Protein AF-A0AAD5U3C4-F1 (afdb_monomer_lite)

Structure (mmCIF, N/CA/C/O backbone):
data_AF-A0AAD5U3C4-F1
#
_entry.id   AF-A0AAD5U3C4-F1
#
loop_
_atom_site.group_PDB
_atom_site.id
_atom_site.type_symbol
_atom_site.label_atom_id
_atom_site.label_alt_id
_atom_site.label_comp_id
_atom_site.label_asym_id
_atom_site.label_entity_id
_atom_site.label_seq_id
_atom_site.pdbx_PDB_ins_code
_atom_site.Cartn_x
_atom_site.Cartn_y
_atom_site.Cartn_z
_atom_site.occupancy
_atom_site.B_iso_or_equiv
_atom_site.auth_seq_id
_atom_site.auth_comp_id
_atom_site.auth_asym_id
_atom_site.auth_atom_id
_atom_site.pdbx_PDB_model_num
ATOM 1 N N . MET A 1 1 ? -19.329 0.836 4.299 1.00 29.56 1 MET A N 1
ATOM 2 C CA . MET A 1 1 ? -18.434 0.075 5.205 1.00 29.56 1 MET A CA 1
ATOM 3 C C . MET A 1 1 ? -18.023 0.959 6.389 1.00 29.56 1 MET A C 1
ATOM 5 O O . MET A 1 1 ? -17.368 1.964 6.148 1.00 29.56 1 MET A O 1
ATOM 9 N N . LYS A 1 2 ? -18.424 0.625 7.631 1.00 24.33 2 LYS A N 1
ATOM 10 C CA . LYS A 1 2 ? -17.865 1.190 8.882 1.00 24.33 2 LYS A CA 1
ATOM 11 C C . LYS A 1 2 ? -16.726 0.260 9.327 1.00 24.33 2 LYS A C 1
ATOM 13 O O . LYS A 1 2 ? -16.992 -0.788 9.907 1.00 24.33 2 LYS A O 1
ATOM 18 N N . ILE A 1 3 ? -15.477 0.606 9.029 1.00 33.25 3 ILE A N 1
ATOM 19 C CA . ILE A 1 3 ? -14.326 0.051 9.756 1.00 33.25 3 ILE A CA 1
ATOM 20 C C . ILE A 1 3 ? -13.978 1.118 10.787 1.00 33.25 3 ILE A C 1
ATOM 22 O O . ILE A 1 3 ? -13.286 2.085 10.488 1.00 33.25 3 ILE A O 1
ATOM 26 N N . LEU A 1 4 ? -14.595 1.011 11.960 1.00 31.25 4 LEU A N 1
ATOM 27 C CA . LEU A 1 4 ? -14.356 1.919 13.077 1.00 31.25 4 LEU A CA 1
ATOM 28 C C . LEU A 1 4 ? -13.283 1.279 13.960 1.00 31.25 4 LEU A C 1
ATOM 30 O O . LEU A 1 4 ? -13.526 0.225 14.530 1.00 31.25 4 LEU A O 1
ATOM 34 N N . ILE A 1 5 ? -12.095 1.876 14.046 1.00 37.50 5 ILE A N 1
ATOM 35 C CA . ILE A 1 5 ? -11.002 1.363 14.888 1.00 37.50 5 ILE A CA 1
ATOM 36 C C . ILE A 1 5 ? -11.242 1.832 16.325 1.00 37.50 5 ILE A C 1
ATOM 38 O O . ILE A 1 5 ? -10.941 2.979 16.629 1.00 37.50 5 ILE A O 1
ATOM 42 N N . SER A 1 6 ? -11.809 0.995 17.203 1.00 32.62 6 SER A N 1
ATOM 43 C CA . SER A 1 6 ? -12.453 1.476 18.437 1.00 32.62 6 SER A CA 1
ATOM 44 C C . SER A 1 6 ? -11.539 2.128 19.505 1.00 32.62 6 SER A C 1
ATOM 46 O O . SER A 1 6 ? -10.312 2.025 19.491 1.00 32.62 6 SER A O 1
ATOM 48 N N . LYS A 1 7 ? -12.152 2.767 20.515 1.00 29.23 7 LYS A N 1
ATOM 49 C CA . LYS A 1 7 ? -11.557 3.630 21.556 1.00 29.23 7 LYS A CA 1
ATOM 50 C C . LYS A 1 7 ? -10.507 2.938 22.407 1.00 29.23 7 LYS A C 1
ATOM 52 O O . LYS A 1 7 ? -9.555 3.549 22.890 1.00 29.23 7 LYS A O 1
ATOM 57 N N . ARG A 1 8 ? -10.657 1.630 22.587 1.00 33.34 8 ARG A N 1
ATOM 58 C CA . ARG A 1 8 ? -9.672 0.820 23.305 1.00 33.34 8 ARG A CA 1
ATOM 59 C C . ARG A 1 8 ? -8.422 0.572 22.455 1.00 33.34 8 ARG A C 1
ATOM 61 O O . ARG A 1 8 ? -7.356 0.364 23.030 1.00 33.34 8 ARG A O 1
ATOM 68 N N . HIS A 1 9 ? -8.513 0.662 21.128 1.00 44.97 9 HIS A N 1
ATOM 69 C CA . HIS A 1 9 ? -7.490 0.190 20.196 1.00 44.97 9 HIS A CA 1
ATOM 70 C C . HIS A 1 9 ? -6.425 1.206 19.839 1.00 44.97 9 HIS A C 1
ATOM 72 O O . HIS A 1 9 ? -5.294 0.806 19.629 1.00 44.97 9 HIS A O 1
ATOM 78 N N . VAL A 1 10 ? -6.679 2.501 19.944 1.00 33.88 10 VAL A N 1
ATOM 79 C CA . VAL A 1 10 ? -5.619 3.512 19.769 1.00 33.88 10 VAL A CA 1
ATOM 80 C C . VAL A 1 10 ? -4.487 3.331 20.780 1.00 33.88 10 VAL A C 1
ATOM 82 O O . VAL A 1 10 ? -3.310 3.461 20.472 1.00 33.88 10 VAL A O 1
ATOM 85 N N . THR A 1 11 ? -4.863 2.952 22.002 1.00 27.47 11 THR A N 1
ATOM 86 C CA . THR A 1 11 ? -3.912 2.599 23.061 1.00 27.47 11 THR A CA 1
ATOM 87 C C . THR A 1 11 ? -3.154 1.311 22.749 1.00 27.47 11 THR A C 1
ATOM 89 O O . THR A 1 11 ? -2.026 1.149 23.191 1.00 27.47 11 THR A O 1
ATOM 92 N N . ARG A 1 12 ? -3.801 0.359 22.068 1.00 30.81 12 ARG A N 1
ATOM 93 C CA . ARG A 1 12 ? -3.336 -1.029 21.919 1.00 30.81 12 ARG A CA 1
ATOM 94 C C . ARG A 1 12 ? -2.551 -1.250 20.623 1.00 30.81 12 ARG A C 1
ATOM 96 O O . ARG A 1 12 ? -1.611 -2.029 20.657 1.00 30.81 12 ARG A O 1
ATOM 103 N N . PHE A 1 13 ? -2.887 -0.537 19.541 1.00 32.94 13 PHE A N 1
ATOM 104 C CA . PHE A 1 13 ? -2.080 -0.429 18.322 1.00 32.94 13 PHE A CA 1
ATOM 105 C C . PHE A 1 13 ? -0.697 0.108 18.690 1.00 32.94 13 PHE A C 1
ATOM 107 O O . PHE A 1 13 ? 0.273 -0.613 18.526 1.00 32.94 13 PHE A O 1
ATOM 114 N N . TYR A 1 14 ? -0.628 1.255 19.372 1.00 28.75 14 TYR A N 1
ATOM 115 C CA . TYR A 1 14 ? 0.635 1.907 19.741 1.00 28.75 14 TYR A CA 1
ATOM 116 C C . TYR A 1 14 ? 1.556 1.078 20.666 1.00 28.75 14 TYR A C 1
ATOM 118 O O . TYR A 1 14 ? 2.772 1.224 20.625 1.00 28.75 14 TYR A O 1
ATOM 126 N N . ILE A 1 15 ? 1.001 0.189 21.505 1.00 25.83 15 ILE A N 1
ATOM 127 C CA . ILE A 1 15 ? 1.802 -0.709 22.366 1.00 25.83 15 ILE A CA 1
ATOM 128 C C . ILE A 1 15 ? 2.374 -1.897 21.567 1.00 25.83 15 ILE A C 1
ATOM 130 O O . ILE A 1 15 ? 3.447 -2.390 21.905 1.00 25.83 15 ILE A O 1
ATOM 134 N N . ALA A 1 16 ? 1.690 -2.355 20.512 1.00 26.08 16 ALA A N 1
ATOM 135 C CA . ALA A 1 16 ? 2.113 -3.497 19.696 1.00 26.08 16 ALA A CA 1
ATOM 136 C C . ALA A 1 16 ? 2.949 -3.106 18.456 1.00 26.08 16 ALA A C 1
ATOM 138 O O . ALA A 1 16 ? 3.731 -3.922 17.969 1.00 26.08 16 ALA A O 1
ATOM 139 N N . THR A 1 17 ? 2.810 -1.878 17.939 1.00 30.78 17 THR A N 1
ATOM 140 C CA . THR A 1 17 ? 3.362 -1.442 16.638 1.00 30.78 17 THR A CA 1
ATOM 141 C C . THR A 1 17 ? 4.772 -0.860 16.673 1.00 30.78 17 THR A C 1
ATOM 143 O O . THR A 1 17 ? 5.264 -0.455 15.626 1.00 30.78 17 THR A O 1
ATOM 146 N N . VAL A 1 18 ? 5.505 -0.929 17.793 1.00 24.62 18 VAL A N 1
ATOM 147 C CA . VAL A 1 18 ? 6.935 -0.530 17.822 1.00 24.62 18 VAL A CA 1
ATOM 148 C C . VAL A 1 18 ? 7.782 -1.321 16.792 1.00 24.62 18 VAL A C 1
ATOM 150 O O . VAL A 1 18 ? 8.904 -0.926 16.487 1.00 24.62 18 VAL A O 1
ATOM 153 N N . ALA A 1 19 ? 7.251 -2.400 16.192 1.00 28.75 19 ALA A N 1
ATOM 154 C CA . ALA A 1 19 ? 7.914 -3.134 15.110 1.00 28.75 19 ALA A CA 1
ATOM 155 C C . ALA A 1 19 ? 7.000 -3.815 14.058 1.00 28.75 19 ALA A C 1
ATOM 157 O O . ALA A 1 19 ? 7.506 -4.621 13.282 1.00 28.75 19 ALA A O 1
ATOM 158 N N . ALA A 1 20 ? 5.682 -3.567 14.005 1.00 33.22 20 ALA A N 1
ATOM 159 C CA . ALA A 1 20 ? 4.771 -4.353 13.155 1.00 33.22 20 ALA A CA 1
ATOM 160 C C . ALA A 1 20 ? 3.938 -3.479 12.209 1.00 33.22 20 ALA A C 1
ATOM 162 O O . ALA A 1 20 ? 2.993 -2.831 12.642 1.00 33.22 20 ALA A O 1
ATOM 163 N N . ILE A 1 21 ? 4.242 -3.517 10.908 1.00 44.94 21 ILE A N 1
ATOM 164 C CA . ILE A 1 21 ? 3.381 -2.891 9.890 1.00 44.94 21 ILE A CA 1
ATOM 165 C C . ILE A 1 21 ? 2.178 -3.793 9.697 1.00 44.94 21 ILE A C 1
ATOM 167 O O . ILE A 1 21 ? 2.311 -4.934 9.251 1.00 44.94 21 ILE A O 1
ATOM 171 N N . LEU A 1 22 ? 1.015 -3.282 10.068 1.00 49.88 22 LEU A N 1
ATOM 172 C CA . LEU A 1 22 ? -0.267 -3.924 9.854 1.00 49.88 22 LEU A CA 1
ATOM 173 C C . LEU A 1 22 ? -0.663 -3.723 8.397 1.00 49.88 22 LEU A C 1
ATOM 175 O O . LEU A 1 22 ? -0.795 -2.586 7.960 1.00 49.88 22 LEU A O 1
ATOM 179 N N . ILE A 1 23 ? -0.892 -4.800 7.656 1.00 53.00 23 ILE A N 1
ATOM 180 C CA . ILE A 1 23 ? -1.524 -4.687 6.345 1.00 53.00 23 ILE A CA 1
ATOM 181 C C . ILE A 1 23 ? -2.877 -5.373 6.461 1.00 53.00 23 ILE A C 1
ATOM 183 O O . ILE A 1 23 ? -2.968 -6.603 6.511 1.00 53.00 23 ILE A O 1
ATOM 187 N N . LEU A 1 24 ? -3.935 -4.565 6.514 1.00 56.34 24 LEU A N 1
ATOM 188 C CA . LEU A 1 24 ? -5.285 -5.084 6.338 1.00 56.34 24 LEU A CA 1
ATOM 189 C C . LEU A 1 24 ? -5.594 -5.074 4.853 1.00 56.34 24 LEU A C 1
ATOM 191 O O . LEU A 1 24 ? -5.538 -4.030 4.201 1.00 56.34 24 LEU A O 1
ATOM 195 N N . ILE A 1 25 ? -5.911 -6.248 4.320 1.00 53.72 25 ILE A N 1
ATOM 196 C CA . ILE A 1 25 ? -6.329 -6.377 2.933 1.00 53.72 25 ILE A CA 1
ATOM 197 C C . ILE A 1 25 ? -7.827 -6.605 2.903 1.00 53.72 25 ILE A C 1
ATOM 199 O O . ILE A 1 25 ? -8.325 -7.654 3.313 1.00 53.72 25 ILE A O 1
ATOM 203 N N . LEU A 1 26 ? -8.536 -5.586 2.432 1.00 51.50 26 LEU A N 1
ATOM 204 C CA . LEU A 1 26 ? -9.967 -5.628 2.195 1.00 51.50 26 LEU A CA 1
ATOM 205 C C . LEU A 1 26 ? -10.180 -6.010 0.748 1.00 51.50 26 LEU A C 1
ATOM 207 O O . LEU A 1 26 ? -9.699 -5.338 -0.166 1.00 51.50 26 LEU A O 1
ATOM 211 N N . PHE A 1 27 ? -10.893 -7.097 0.530 1.00 49.75 27 PHE A N 1
ATOM 212 C CA . PHE A 1 27 ? -11.174 -7.551 -0.813 1.00 49.75 27 PHE A CA 1
ATOM 213 C C . PHE A 1 27 ? -12.620 -7.990 -0.904 1.00 49.75 27 PHE A C 1
ATOM 215 O O . PHE A 1 27 ? -13.240 -8.374 0.093 1.00 49.75 27 PHE A O 1
ATOM 222 N N . TRP A 1 28 ? -13.152 -7.883 -2.113 1.00 40.88 28 TRP A N 1
ATOM 223 C CA . TRP A 1 28 ? -14.571 -8.003 -2.314 1.00 40.88 28 TRP A CA 1
ATOM 224 C C . TRP A 1 28 ? -14.946 -9.337 -2.959 1.00 40.88 28 TRP A C 1
ATOM 226 O O . TRP A 1 28 ? -14.655 -9.592 -4.127 1.00 40.88 28 TRP A O 1
ATOM 236 N N . HIS A 1 29 ? -15.572 -10.208 -2.169 1.00 32.84 29 HIS A N 1
ATOM 237 C CA . HIS A 1 29 ? -15.928 -11.566 -2.538 1.00 32.84 29 HIS A CA 1
ATOM 238 C C . HIS A 1 29 ? -17.284 -11.646 -3.274 1.00 32.84 29 HIS A C 1
ATOM 240 O O . HIS A 1 29 ? -18.236 -10.945 -2.946 1.00 32.84 29 HIS A O 1
ATOM 246 N N . SER A 1 30 ? -17.380 -12.520 -4.287 1.00 33.25 30 SER A N 1
ATOM 247 C CA . SER A 1 30 ? -18.649 -12.861 -4.966 1.00 33.25 30 SER A CA 1
ATOM 248 C C . SER A 1 30 ? -18.933 -14.368 -5.029 1.00 33.25 30 SER A C 1
ATOM 250 O O . SER A 1 30 ? -19.883 -14.787 -5.687 1.00 33.25 30 SER A O 1
ATOM 252 N N . GLN A 1 31 ? -18.108 -15.214 -4.396 1.00 29.06 31 GLN A N 1
ATOM 253 C CA . GLN A 1 31 ? -18.071 -16.659 -4.678 1.00 29.06 31 GLN A CA 1
ATOM 254 C C . GLN A 1 31 ? -18.394 -17.597 -3.501 1.00 29.06 31 GLN A C 1
ATOM 256 O O . GLN A 1 31 ? -18.268 -18.809 -3.660 1.00 29.06 31 GLN A O 1
ATOM 261 N N . LEU A 1 32 ? -18.914 -17.113 -2.367 1.00 30.55 32 LEU A N 1
ATOM 262 C CA . LEU A 1 32 ? -19.290 -17.992 -1.245 1.00 30.55 32 LEU A CA 1
ATOM 263 C C . LEU A 1 32 ? -20.770 -18.408 -1.216 1.00 30.55 32 LEU A C 1
ATOM 265 O O . LEU A 1 32 ? -21.151 -19.239 -0.397 1.00 30.55 32 LEU A O 1
ATOM 269 N N . GLN A 1 33 ? -21.598 -17.985 -2.176 1.00 30.80 33 GLN A N 1
ATOM 270 C CA . GLN A 1 33 ? -23.004 -18.424 -2.246 1.00 30.80 33 GLN A CA 1
ATOM 271 C C . GLN A 1 33 ? -23.228 -19.859 -2.775 1.00 30.80 33 GLN A C 1
ATOM 273 O O . GLN A 1 33 ? -24.371 -20.255 -2.987 1.00 30.80 33 GLN A O 1
ATOM 278 N N . LYS A 1 34 ? -22.184 -20.675 -2.994 1.00 28.92 34 LYS A N 1
ATOM 279 C CA . LYS A 1 34 ? -22.351 -22.039 -3.550 1.00 28.92 34 LYS A CA 1
ATOM 280 C C . LYS A 1 34 ? -22.024 -23.210 -2.618 1.00 28.92 34 LYS A C 1
ATOM 282 O O . LYS A 1 34 ? -22.136 -24.347 -3.066 1.00 28.92 34 LYS A O 1
ATOM 287 N N . LYS A 1 35 ? -21.675 -22.987 -1.346 1.00 27.86 35 LYS A N 1
ATOM 288 C CA . LYS A 1 35 ? -21.415 -24.092 -0.393 1.00 27.86 35 LYS A CA 1
ATOM 289 C C . LYS A 1 35 ? -21.896 -23.841 1.042 1.00 27.86 35 LYS A C 1
ATOM 291 O O . LYS A 1 35 ? -21.281 -24.325 1.983 1.00 27.86 35 LYS A O 1
ATOM 296 N N . VAL A 1 36 ? -23.020 -23.152 1.219 1.00 28.33 36 VAL A N 1
ATOM 297 C CA . VAL A 1 36 ? -23.801 -23.308 2.456 1.00 28.33 36 VAL A CA 1
ATOM 298 C C . VAL A 1 36 ? -24.878 -24.354 2.156 1.00 28.33 36 VAL A C 1
ATOM 300 O O . VAL A 1 36 ? -25.677 -24.120 1.243 1.00 28.33 36 VAL A O 1
ATOM 303 N N . PRO A 1 37 ? -24.877 -25.526 2.819 1.00 27.08 37 PRO A N 1
ATOM 304 C CA . PRO A 1 37 ? -25.989 -26.463 2.731 1.00 27.08 37 PRO A CA 1
ATOM 305 C C . PRO A 1 37 ? -27.279 -25.716 3.079 1.00 27.08 37 PRO A C 1
ATOM 307 O O . PRO A 1 37 ? -27.343 -25.015 4.086 1.00 27.08 37 PRO A O 1
ATOM 310 N N . LYS A 1 38 ? -28.284 -25.806 2.208 1.00 35.56 38 LYS A N 1
ATOM 311 C CA . LYS A 1 38 ? -29.644 -25.413 2.581 1.00 35.56 38 LYS A CA 1
ATOM 312 C C . LYS A 1 38 ? -30.142 -26.417 3.624 1.00 35.56 38 LYS A C 1
ATOM 314 O O . LYS A 1 38 ? -29.891 -27.601 3.434 1.00 35.56 38 LYS A O 1
ATOM 319 N N . GLU A 1 39 ? -30.882 -25.903 4.611 1.00 33.09 39 GLU A N 1
ATOM 320 C CA . GLU A 1 39 ? -31.459 -26.562 5.805 1.00 33.09 39 GLU A CA 1
ATOM 321 C C . GLU A 1 39 ? -30.524 -26.429 7.026 1.00 33.09 39 GLU A C 1
ATOM 323 O O . GLU A 1 39 ? -29.384 -26.870 6.991 1.00 33.09 39 GLU A O 1
ATOM 328 N N . ASP A 1 40 ? -30.866 -25.716 8.103 1.00 31.14 40 ASP A N 1
ATOM 329 C CA . ASP A 1 40 ? -32.149 -25.634 8.808 1.00 31.14 40 ASP A CA 1
ATOM 330 C C . ASP A 1 40 ? -32.483 -24.187 9.250 1.00 31.14 40 ASP A C 1
ATOM 332 O O . ASP A 1 40 ? -31.631 -23.415 9.699 1.00 31.14 40 ASP A O 1
ATOM 336 N N . THR A 1 41 ? -33.744 -23.794 9.086 1.00 43.16 41 THR A N 1
ATOM 337 C CA . THR A 1 41 ? -34.274 -22.447 9.347 1.00 43.16 41 THR A CA 1
ATOM 338 C C . THR A 1 41 ? -34.642 -22.253 10.818 1.00 43.16 41 THR A C 1
ATOM 340 O O . THR A 1 41 ? -35.809 -22.060 11.152 1.00 43.16 41 THR A O 1
ATOM 343 N N . SER A 1 42 ? -33.645 -22.235 11.702 1.00 33.03 42 SER A N 1
ATOM 344 C CA . SER A 1 42 ? -33.790 -21.708 13.067 1.00 33.03 42 SER A CA 1
ATOM 345 C C . SER A 1 42 ? -32.427 -21.341 13.659 1.00 33.03 42 SER A C 1
ATOM 347 O O . SER A 1 42 ? -31.795 -22.128 14.355 1.00 33.03 42 SER A O 1
ATOM 349 N N . GLY A 1 43 ? -31.949 -20.133 13.369 1.00 27.66 43 GLY A N 1
ATOM 350 C CA . GLY A 1 43 ? -30.698 -19.628 13.933 1.00 27.66 43 GLY A CA 1
ATOM 351 C C . GLY A 1 43 ? -30.197 -18.420 13.161 1.00 27.66 43 GLY A C 1
ATOM 352 O O . GLY A 1 43 ? -29.690 -18.566 12.059 1.00 27.66 43 GLY A O 1
ATOM 353 N N . ALA A 1 44 ? -30.420 -17.234 13.731 1.00 29.72 44 ALA A N 1
ATOM 354 C CA . ALA A 1 44 ? -29.816 -15.949 13.382 1.00 29.72 44 ALA A CA 1
ATOM 355 C C . ALA A 1 44 ? -29.331 -15.800 11.924 1.00 29.72 44 ALA A C 1
ATOM 357 O O . ALA A 1 44 ? -28.135 -15.808 11.636 1.00 29.72 44 ALA A O 1
ATOM 358 N N . ILE A 1 45 ? -30.265 -15.517 11.010 1.00 31.06 45 ILE A N 1
ATOM 359 C CA . ILE A 1 45 ? -29.928 -14.652 9.878 1.00 31.06 45 ILE A CA 1
ATOM 360 C C . ILE A 1 45 ? -29.577 -13.308 10.519 1.00 31.06 45 ILE A C 1
ATOM 362 O O . ILE A 1 45 ? -30.472 -12.514 10.822 1.00 31.06 45 ILE A O 1
ATOM 366 N N . LEU A 1 46 ? -28.290 -13.093 10.804 1.00 31.95 46 LEU A N 1
ATOM 367 C CA . LEU A 1 46 ? -27.721 -11.782 11.094 1.00 31.95 46 LEU A CA 1
ATOM 368 C C . LEU A 1 46 ? -28.035 -10.917 9.875 1.00 31.95 46 LEU A C 1
ATOM 370 O O . LEU A 1 46 ? -27.291 -10.876 8.900 1.00 31.95 46 LEU A O 1
ATOM 374 N N . LYS A 1 47 ? -29.214 -10.289 9.884 1.00 31.81 47 LYS A N 1
ATOM 375 C CA . LYS A 1 47 ? -29.550 -9.242 8.933 1.00 31.81 47 LYS A CA 1
ATOM 376 C C . LYS A 1 47 ? -28.459 -8.196 9.109 1.00 31.81 47 LYS A C 1
ATOM 378 O O . LYS A 1 47 ? -28.364 -7.609 10.183 1.00 31.81 47 LYS A O 1
ATOM 383 N N . ASP A 1 48 ? -27.679 -7.984 8.054 1.00 33.50 48 ASP A N 1
ATOM 384 C CA . ASP A 1 48 ? -26.667 -6.940 7.854 1.00 33.50 48 ASP A CA 1
ATOM 385 C C . ASP A 1 48 ? -27.256 -5.513 7.988 1.00 33.50 48 ASP A C 1
ATOM 387 O O . ASP A 1 48 ? -27.063 -4.637 7.150 1.00 33.50 48 ASP A O 1
ATOM 391 N N . GLN A 1 49 ? -28.007 -5.223 9.052 1.00 30.61 49 GLN A N 1
ATOM 392 C CA . GLN A 1 49 ? -28.613 -3.915 9.299 1.00 30.61 49 GLN A CA 1
ATOM 393 C C . GLN A 1 49 ? -27.566 -2.853 9.658 1.00 30.61 49 GLN A C 1
ATOM 395 O O . GLN A 1 49 ? -27.846 -1.661 9.550 1.00 30.61 49 GLN A O 1
ATOM 400 N N . HIS A 1 50 ? -26.342 -3.259 10.009 1.00 34.47 50 HIS A N 1
ATOM 401 C CA . HIS A 1 50 ? -25.237 -2.343 10.303 1.00 34.47 50 HIS A CA 1
ATOM 402 C C . HIS A 1 50 ? -24.328 -2.051 9.099 1.00 34.47 50 HIS A C 1
ATOM 404 O O . HIS A 1 50 ? -23.558 -1.088 9.128 1.00 34.47 50 HIS A O 1
ATOM 410 N N . LEU A 1 51 ? -24.465 -2.807 8.005 1.00 38.12 51 LEU A N 1
ATOM 411 C CA . LEU A 1 51 ? -23.872 -2.502 6.707 1.00 38.12 51 LEU A CA 1
ATOM 412 C C . LEU A 1 51 ? -24.988 -2.003 5.794 1.00 38.12 51 LEU A C 1
ATOM 414 O O . LEU A 1 51 ? -25.509 -2.732 4.960 1.00 38.12 51 LEU A O 1
ATOM 418 N N . ALA A 1 52 ? -25.368 -0.735 5.939 1.00 29.66 52 ALA A N 1
ATOM 419 C CA . ALA A 1 52 ? -26.284 -0.089 5.005 1.00 29.66 52 ALA A CA 1
ATOM 420 C C . ALA A 1 52 ? -25.604 0.154 3.641 1.00 29.66 52 ALA A C 1
ATOM 422 O O . ALA A 1 52 ? -25.411 1.290 3.223 1.00 29.66 52 ALA A O 1
ATOM 423 N N . ILE A 1 53 ? -25.240 -0.918 2.942 1.00 34.47 53 ILE A N 1
ATOM 424 C CA . ILE A 1 53 ? -25.280 -0.952 1.488 1.00 34.47 53 ILE A CA 1
ATOM 425 C C . ILE A 1 53 ? -26.551 -1.734 1.183 1.00 34.47 53 ILE A C 1
ATOM 427 O O . ILE A 1 53 ? -26.568 -2.961 1.219 1.00 34.47 53 ILE A O 1
ATOM 431 N N . LYS A 1 54 ? -27.666 -1.025 0.980 1.00 32.84 54 LYS A N 1
ATOM 432 C CA . LYS A 1 54 ? -28.912 -1.687 0.584 1.00 32.84 54 LYS A CA 1
ATOM 433 C C . LYS A 1 54 ? -28.638 -2.411 -0.739 1.00 32.84 54 LYS A C 1
ATOM 435 O O . LYS A 1 54 ? -28.206 -1.771 -1.697 1.00 32.84 54 LYS A O 1
ATOM 440 N N . GLU A 1 55 ? -28.945 -3.708 -0.820 1.00 35.19 55 GLU A N 1
ATOM 441 C CA . GLU A 1 55 ? -28.946 -4.476 -2.084 1.00 35.19 55 GLU A CA 1
ATOM 442 C C . GLU A 1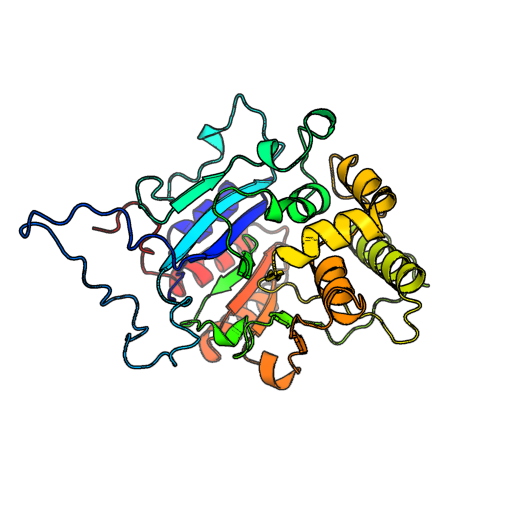 55 ? -29.663 -3.724 -3.220 1.00 35.19 55 GLU A C 1
ATOM 444 O O . GLU A 1 55 ? -29.312 -3.865 -4.387 1.00 35.19 55 GLU A O 1
ATOM 449 N N . ALA A 1 56 ? -30.644 -2.887 -2.868 1.00 31.77 56 ALA A N 1
ATOM 450 C CA . ALA A 1 56 ? -31.448 -2.087 -3.784 1.00 31.77 56 ALA A CA 1
ATOM 451 C C . ALA A 1 56 ? -30.731 -0.875 -4.421 1.00 31.77 56 ALA A C 1
ATOM 453 O O . ALA A 1 56 ? -31.310 -0.254 -5.308 1.00 31.77 56 ALA A O 1
ATOM 454 N N . THR A 1 57 ? -29.518 -0.507 -3.987 1.00 37.12 57 THR A N 1
ATOM 455 C CA . THR A 1 57 ? -28.799 0.691 -4.484 1.00 37.12 57 THR A CA 1
ATOM 456 C C . THR A 1 57 ? -27.532 0.401 -5.285 1.00 37.12 57 THR A C 1
ATOM 458 O O . THR A 1 57 ? -26.988 1.317 -5.895 1.00 37.12 57 THR A O 1
ATOM 461 N N . LEU A 1 58 ? -27.060 -0.846 -5.327 1.00 35.94 58 LEU A N 1
ATOM 462 C CA . LEU A 1 58 ? -25.920 -1.205 -6.171 1.00 35.94 58 LEU A CA 1
ATOM 463 C C . LEU A 1 58 ? -26.405 -1.595 -7.572 1.00 35.94 58 LEU A C 1
ATOM 465 O O . LEU A 1 58 ? -27.193 -2.529 -7.735 1.00 35.94 58 LEU A O 1
ATOM 469 N N . GLU A 1 59 ? -25.916 -0.890 -8.596 1.00 39.03 59 GLU A N 1
ATOM 470 C CA . GLU A 1 59 ? -26.090 -1.289 -9.998 1.00 39.03 59 GLU A CA 1
ATOM 471 C C . GLU A 1 59 ? -25.566 -2.735 -10.197 1.00 39.03 59 GLU A C 1
ATOM 473 O O . GLU A 1 59 ? -24.687 -3.209 -9.476 1.00 39.03 59 GLU A O 1
ATOM 478 N N . LYS A 1 60 ? -26.109 -3.480 -11.171 1.00 44.47 60 LYS A N 1
ATOM 479 C CA . LYS A 1 60 ? -25.858 -4.930 -11.358 1.00 44.47 60 LYS A CA 1
ATOM 480 C C . LYS A 1 60 ? -24.364 -5.306 -11.445 1.00 44.47 60 LYS A C 1
ATOM 482 O O . LYS A 1 60 ? -23.990 -6.401 -11.027 1.00 44.47 60 LYS A O 1
ATOM 487 N N . ASN A 1 61 ? -23.528 -4.408 -11.962 1.00 42.88 61 ASN A N 1
ATOM 488 C CA . ASN A 1 61 ? -22.065 -4.512 -12.059 1.00 42.88 61 ASN A CA 1
ATOM 489 C C . ASN A 1 61 ? -21.334 -4.394 -10.714 1.00 42.88 61 ASN A C 1
ATOM 491 O O . ASN A 1 61 ? -20.186 -4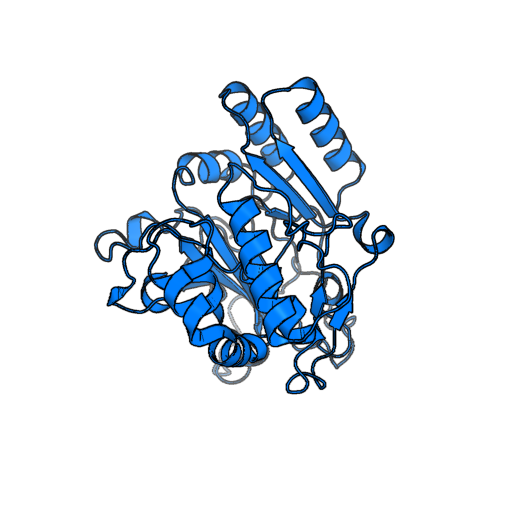.808 -10.636 1.00 42.88 61 ASN A O 1
ATOM 495 N N . TRP A 1 62 ? -21.980 -3.903 -9.658 1.00 39.50 62 TRP A N 1
ATOM 496 C CA . TRP A 1 62 ? -21.403 -3.770 -8.322 1.00 39.50 62 TRP A CA 1
ATOM 497 C C . TRP A 1 62 ? -21.854 -4.861 -7.350 1.00 39.50 62 TRP A C 1
ATOM 499 O O . TRP A 1 62 ? -21.566 -4.767 -6.170 1.00 39.50 62 TRP A O 1
ATOM 509 N N . LYS A 1 63 ? -22.516 -5.941 -7.787 1.00 45.91 63 LYS A N 1
ATOM 510 C CA . LYS A 1 63 ? -22.843 -7.065 -6.879 1.00 45.91 63 LYS A CA 1
ATOM 511 C C . LYS A 1 63 ? -21.616 -7.807 -6.351 1.00 45.91 63 LYS A C 1
ATOM 513 O O . LYS A 1 63 ? -21.691 -8.400 -5.281 1.00 45.91 63 LYS A O 1
ATOM 518 N N . PHE A 1 64 ? -20.484 -7.736 -7.062 1.00 42.69 64 PHE A N 1
ATOM 519 C CA . PHE A 1 64 ? -19.205 -8.203 -6.521 1.00 42.69 64 PHE A CA 1
ATOM 520 C C . PHE A 1 64 ? -18.805 -7.443 -5.264 1.00 42.69 64 PHE A C 1
ATOM 522 O O . PHE A 1 64 ? -17.888 -7.928 -4.647 1.00 42.69 64 PHE A O 1
ATOM 529 N N . ALA A 1 65 ? -19.467 -6.301 -5.021 1.00 36.84 65 ALA A N 1
ATOM 530 C CA . ALA A 1 65 ? -19.545 -5.298 -3.970 1.00 36.84 65 ALA A CA 1
ATOM 531 C C . ALA A 1 65 ? -20.344 -5.563 -2.676 1.00 36.84 65 ALA A C 1
ATOM 533 O O . ALA A 1 65 ? -20.682 -4.583 -2.020 1.00 36.84 65 ALA A O 1
ATOM 534 N N . LEU A 1 66 ? -20.768 -6.800 -2.340 1.00 41.75 66 LEU A N 1
ATOM 535 C CA . LEU A 1 66 ? -21.510 -7.105 -1.086 1.00 41.75 66 LEU A CA 1
ATOM 536 C C . LEU A 1 66 ? -20.771 -7.868 0.060 1.00 41.75 66 LEU A C 1
ATOM 538 O O . LEU A 1 66 ? -20.862 -7.449 1.210 1.00 41.75 66 LEU A O 1
ATOM 542 N N . ASP A 1 67 ? -19.921 -8.866 -0.221 1.00 51.03 67 ASP A N 1
ATOM 543 C CA . ASP A 1 67 ? -19.080 -9.564 0.775 1.00 51.03 67 ASP A CA 1
ATOM 544 C C . ASP A 1 67 ? -17.608 -9.067 0.929 1.00 51.03 67 ASP A C 1
ATOM 546 O O . ASP A 1 67 ? -16.679 -9.655 0.371 1.00 51.03 67 ASP A O 1
ATOM 550 N N . CYS A 1 68 ? -17.345 -8.011 1.711 1.00 47.53 68 CYS A N 1
ATOM 551 C CA . CYS A 1 68 ? -15.963 -7.652 2.091 1.00 47.53 68 CYS A CA 1
ATOM 552 C C . CYS A 1 68 ? -15.378 -8.643 3.109 1.00 47.53 68 CYS A C 1
ATOM 554 O O . CYS A 1 68 ? -15.960 -8.836 4.180 1.00 47.53 68 CYS A O 1
ATOM 556 N N . SER A 1 69 ? -14.190 -9.182 2.836 1.00 57.75 69 SER A N 1
ATOM 557 C CA . SER A 1 69 ? -13.393 -9.957 3.798 1.00 57.75 69 SER A CA 1
ATOM 558 C C . SER A 1 69 ? -12.157 -9.179 4.245 1.00 57.75 69 SER A C 1
ATOM 560 O O . SER A 1 69 ? -11.570 -8.431 3.463 1.00 57.75 69 SER A O 1
ATOM 562 N N . LEU A 1 70 ? -11.781 -9.348 5.513 1.00 57.50 70 LEU A N 1
ATOM 563 C CA . LEU A 1 70 ? -10.595 -8.770 6.131 1.00 57.50 70 LEU A CA 1
ATOM 564 C C . LEU A 1 70 ? -9.493 -9.828 6.182 1.00 57.50 70 LEU A C 1
ATOM 566 O O . LEU A 1 70 ? -9.635 -10.842 6.867 1.00 57.50 70 LEU A O 1
ATOM 570 N N . ILE A 1 71 ? -8.379 -9.575 5.504 1.00 54.75 71 ILE A N 1
ATOM 571 C CA . ILE A 1 71 ? -7.154 -10.347 5.707 1.00 54.75 71 ILE A CA 1
ATOM 572 C C . ILE A 1 71 ? -6.216 -9.554 6.598 1.00 54.75 71 ILE A C 1
ATOM 574 O O . ILE A 1 71 ? -5.927 -8.393 6.318 1.00 54.75 71 ILE A O 1
ATOM 578 N N . TYR A 1 72 ? -5.726 -10.207 7.644 1.00 57.28 72 TYR A N 1
ATOM 579 C CA . TYR A 1 72 ? -4.706 -9.688 8.537 1.00 57.28 72 TYR A CA 1
ATOM 580 C C . TYR A 1 72 ? -3.344 -10.298 8.189 1.00 57.28 72 TYR A C 1
ATOM 582 O O . TYR A 1 72 ? -3.191 -11.522 8.216 1.00 57.28 72 TYR A O 1
ATOM 590 N N . THR A 1 73 ? -2.355 -9.449 7.905 1.00 51.78 73 THR A N 1
ATOM 591 C CA . THR A 1 73 ? -0.929 -9.814 7.857 1.00 51.78 73 THR A CA 1
ATOM 592 C C . THR A 1 73 ? -0.091 -8.721 8.531 1.00 51.78 73 THR A C 1
ATOM 594 O O . THR A 1 73 ? -0.513 -7.566 8.604 1.00 51.78 73 THR A O 1
ATOM 597 N N . TRP A 1 74 ? 1.098 -9.073 9.024 1.00 62.72 74 TRP A N 1
ATOM 598 C CA . TRP A 1 74 ? 2.011 -8.152 9.711 1.00 62.72 74 TRP A CA 1
ATOM 599 C C . TRP A 1 74 ? 3.413 -8.200 9.098 1.00 62.72 74 TRP A C 1
ATOM 601 O O . TRP A 1 74 ? 3.800 -9.241 8.577 1.00 62.72 74 TRP A O 1
ATOM 611 N N . ALA A 1 75 ? 4.172 -7.102 9.165 1.00 53.03 75 ALA A N 1
ATOM 612 C CA . ALA A 1 75 ? 5.589 -7.058 8.798 1.00 53.03 75 ALA A CA 1
ATOM 613 C C . ALA A 1 75 ? 6.473 -7.066 10.052 1.00 53.03 75 ALA A C 1
ATOM 615 O O . ALA A 1 75 ? 6.816 -6.000 10.553 1.00 53.03 75 ALA A O 1
ATOM 616 N N . ASN A 1 76 ? 6.807 -8.241 10.595 1.00 57.56 76 ASN A N 1
ATOM 617 C CA . ASN A 1 76 ? 7.724 -8.338 11.746 1.00 57.56 76 ASN A CA 1
ATOM 618 C C . ASN A 1 76 ? 8.641 -9.568 11.661 1.00 57.56 76 ASN A C 1
ATOM 620 O O . ASN A 1 76 ? 8.786 -10.335 12.612 1.00 57.56 76 ASN A O 1
ATOM 624 N N . GLY A 1 77 ? 9.193 -9.831 10.474 1.00 54.69 77 GLY A N 1
ATOM 625 C CA . GLY A 1 77 ? 10.160 -10.908 10.271 1.00 54.69 77 GLY A CA 1
ATOM 626 C C . GLY A 1 77 ? 9.549 -12.303 10.161 1.00 54.69 77 GLY A C 1
ATOM 627 O O . GLY A 1 77 ? 10.186 -13.187 9.612 1.00 54.69 77 GLY A O 1
ATOM 628 N N . SER A 1 78 ? 8.312 -12.538 10.602 1.00 54.53 78 SER A N 1
ATOM 629 C CA . SER A 1 78 ? 7.672 -13.865 10.553 1.00 54.53 78 SER A CA 1
ATOM 630 C C . SER A 1 78 ? 8.567 -14.994 11.088 1.00 54.53 78 SER A C 1
ATOM 632 O O . SER A 1 78 ? 8.793 -16.006 10.425 1.00 54.53 78 SER A O 1
ATOM 634 N N . ILE A 1 79 ? 9.061 -14.839 12.318 1.00 57.22 79 ILE A N 1
ATOM 635 C CA . ILE A 1 79 ? 9.659 -15.958 13.054 1.00 57.22 79 ILE A CA 1
ATOM 636 C C . ILE A 1 79 ? 8.539 -16.985 13.301 1.00 57.22 79 ILE A C 1
ATOM 638 O O . ILE A 1 79 ? 7.557 -16.684 13.986 1.00 57.22 79 ILE A O 1
ATOM 642 N N . LYS A 1 80 ? 8.647 -18.183 12.701 1.00 54.31 80 LYS A N 1
ATOM 643 C CA . LYS A 1 80 ? 7.628 -19.254 12.792 1.00 54.31 80 LYS A CA 1
ATOM 644 C C . LYS A 1 80 ? 7.325 -19.662 14.240 1.00 54.31 80 LYS A C 1
ATOM 646 O O . LYS A 1 80 ? 6.218 -20.106 14.513 1.00 54.31 80 LYS A O 1
ATOM 651 N N . GLU A 1 81 ? 8.262 -19.467 15.161 1.00 53.78 81 GLU A N 1
ATOM 652 C CA . GLU A 1 81 ? 8.100 -19.778 16.588 1.00 53.78 81 GLU A CA 1
ATOM 653 C C . GLU A 1 81 ? 7.243 -18.750 17.360 1.00 53.78 81 GLU A C 1
ATOM 655 O O . GLU A 1 81 ? 6.879 -19.000 18.505 1.00 53.78 81 GLU A O 1
ATOM 660 N N . HIS A 1 82 ? 6.866 -17.617 16.747 1.00 51.41 82 HIS A N 1
ATOM 661 C CA . HIS A 1 82 ? 6.142 -16.520 17.413 1.00 51.41 82 HIS A CA 1
ATOM 662 C C . HIS A 1 82 ? 4.833 -16.109 16.713 1.00 51.41 82 HIS A C 1
ATOM 664 O O . HIS A 1 82 ? 4.331 -15.010 16.935 1.00 51.41 82 HIS A O 1
ATOM 670 N N . GLN A 1 83 ? 4.252 -16.972 15.869 1.00 54.06 83 GLN A N 1
ATOM 671 C CA . GLN A 1 83 ? 3.064 -16.632 15.061 1.00 54.06 83 GLN A CA 1
ATOM 672 C C . GLN A 1 83 ? 1.870 -16.142 15.891 1.00 54.06 83 GLN A C 1
ATOM 674 O O . GLN A 1 83 ? 1.227 -15.167 15.508 1.00 54.06 83 GLN A O 1
ATOM 679 N N . GLU A 1 84 ? 1.592 -16.778 17.031 1.00 53.25 84 GLU A N 1
ATOM 680 C CA . GLU A 1 84 ? 0.472 -16.399 17.902 1.00 53.25 84 GLU A CA 1
ATOM 681 C C . GLU A 1 84 ? 0.717 -15.071 18.630 1.00 53.25 84 GLU A C 1
ATOM 683 O O . GLU A 1 84 ? -0.225 -14.328 18.89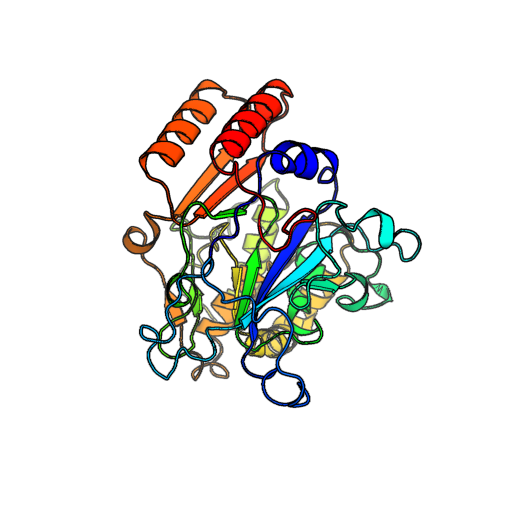0 1.00 53.25 84 GLU A O 1
ATOM 688 N N . SER A 1 85 ? 1.980 -14.724 18.901 1.00 57.19 85 SER A N 1
ATOM 689 C CA . SER A 1 85 ? 2.353 -13.500 19.622 1.00 57.19 85 SER A CA 1
ATOM 690 C C . SER A 1 85 ? 2.104 -12.217 18.823 1.00 57.19 85 SER A C 1
ATOM 692 O O . SER A 1 85 ? 2.108 -11.134 19.407 1.00 57.19 85 SER A O 1
ATOM 694 N N . TYR A 1 86 ? 1.881 -12.322 17.509 1.00 66.12 86 TYR A N 1
ATOM 695 C CA . TYR A 1 86 ? 1.629 -11.175 16.633 1.00 66.12 86 TYR A CA 1
ATOM 696 C C . TYR A 1 86 ? 0.165 -11.018 16.221 1.00 66.12 86 TYR A C 1
ATOM 698 O O . TYR A 1 86 ? -0.175 -9.995 15.631 1.00 66.12 86 TYR A O 1
ATOM 706 N N . ILE A 1 87 ? -0.714 -11.977 16.537 1.00 74.69 87 ILE A N 1
ATOM 707 C CA . ILE A 1 87 ? -2.150 -11.799 16.303 1.00 74.69 87 ILE A CA 1
ATOM 708 C C . ILE A 1 87 ? -2.688 -10.867 17.392 1.00 74.69 87 ILE A C 1
ATOM 710 O O . ILE A 1 87 ? -2.596 -11.190 18.580 1.00 74.69 87 ILE A O 1
ATOM 714 N N . PRO A 1 88 ? -3.275 -9.712 17.043 1.00 73.00 88 PRO A N 1
ATOM 715 C CA . PRO A 1 88 ? -3.771 -8.807 18.053 1.00 73.00 88 PRO A CA 1
ATOM 716 C C . PRO A 1 88 ? -4.956 -9.442 18.769 1.00 73.00 88 PRO A C 1
ATOM 718 O O . PRO A 1 88 ? -5.933 -9.837 18.139 1.00 73.00 88 PRO A O 1
ATOM 721 N N . PHE A 1 89 ? -4.911 -9.469 20.098 1.00 76.19 89 PHE A N 1
ATOM 722 C CA . PHE A 1 89 ? -5.969 -10.050 20.933 1.00 76.19 89 PHE A CA 1
ATOM 723 C C . PHE A 1 89 ? -7.358 -9.425 20.720 1.00 76.19 89 PHE A C 1
ATOM 725 O O . PHE A 1 89 ? -8.364 -9.956 21.185 1.00 76.19 89 PHE A O 1
ATOM 732 N N . TRP A 1 90 ? -7.426 -8.255 20.087 1.00 75.94 90 TRP A N 1
ATOM 733 C CA . TRP A 1 90 ? -8.682 -7.605 19.752 1.00 75.94 90 TRP A CA 1
ATOM 734 C C . TRP A 1 90 ? -9.343 -8.178 18.504 1.00 75.94 90 TRP A C 1
ATOM 736 O O . TRP A 1 90 ? -10.546 -8.004 18.358 1.00 75.94 90 TRP A O 1
ATOM 746 N N . LEU A 1 91 ? -8.597 -8.837 17.617 1.00 77.75 91 LEU A N 1
ATOM 747 C CA . LEU A 1 91 ? -9.122 -9.370 16.367 1.00 77.75 91 LEU A CA 1
ATOM 748 C C . LEU A 1 91 ? -9.955 -10.623 16.647 1.00 77.75 91 LEU A C 1
ATOM 750 O O . LEU A 1 91 ? -9.468 -11.587 17.241 1.00 77.75 91 LEU A O 1
ATOM 754 N N . ASN A 1 92 ? -11.201 -10.627 16.180 1.00 80.50 92 ASN A N 1
ATOM 755 C CA . ASN A 1 92 ? -12.050 -11.807 16.207 1.00 80.50 92 ASN A CA 1
ATOM 756 C C . ASN A 1 92 ? -11.662 -12.753 15.066 1.00 80.50 92 ASN A C 1
ATOM 758 O O . ASN A 1 92 ? -12.216 -12.700 13.968 1.00 80.50 92 ASN A O 1
ATOM 762 N N . THR A 1 93 ? -10.702 -13.636 15.333 1.00 82.56 93 THR A N 1
ATOM 763 C CA . THR A 1 93 ? -10.234 -14.649 14.375 1.00 82.56 93 THR A CA 1
ATOM 764 C C . THR A 1 93 ? -11.260 -15.749 14.098 1.00 82.56 93 THR A C 1
ATOM 766 O O . THR A 1 93 ? -11.101 -16.480 13.125 1.00 82.56 93 THR A O 1
ATOM 769 N N . SER A 1 94 ? -12.325 -15.855 14.903 1.00 83.19 94 SER A N 1
ATOM 770 C CA . SER A 1 94 ? -13.443 -16.776 14.647 1.00 83.19 94 SER A CA 1
ATOM 771 C C . SER A 1 94 ? -14.460 -16.224 13.644 1.00 83.19 94 SER A C 1
ATOM 773 O O . SER A 1 94 ? -15.302 -16.965 13.136 1.00 83.19 94 SER A O 1
ATOM 775 N N . HIS A 1 95 ? -14.395 -14.924 13.335 1.00 76.44 95 HIS A N 1
ATOM 776 C CA . HIS A 1 95 ? -15.332 -14.297 12.416 1.00 76.44 95 HIS A CA 1
ATOM 777 C C . HIS A 1 95 ? -15.125 -14.844 10.987 1.00 76.44 95 HIS A C 1
ATOM 779 O O . HIS A 1 95 ? -14.014 -14.771 10.463 1.00 76.44 95 HIS A O 1
ATOM 785 N N . PRO A 1 96 ? -16.178 -15.314 10.286 1.00 74.81 96 PRO A N 1
ATOM 786 C CA . PRO A 1 96 ? -16.044 -16.046 9.017 1.00 74.81 96 PRO A CA 1
ATOM 787 C C . PRO A 1 96 ? -15.460 -15.214 7.865 1.00 74.81 96 PRO A C 1
ATOM 789 O O . PRO A 1 96 ? -15.057 -15.759 6.842 1.00 74.81 96 PRO A O 1
ATOM 792 N N . ARG A 1 97 ? -15.429 -13.883 8.015 1.00 71.00 97 ARG A N 1
ATOM 793 C CA . ARG A 1 97 ? -14.823 -12.950 7.050 1.00 71.00 97 ARG A CA 1
ATOM 794 C C . ARG A 1 97 ? -13.432 -12.457 7.466 1.00 71.00 97 ARG A C 1
ATOM 796 O O . ARG A 1 97 ? -12.933 -11.540 6.824 1.00 71.00 97 ARG A O 1
ATOM 803 N N . VAL A 1 98 ? -12.847 -12.995 8.536 1.00 72.44 98 VAL A N 1
ATOM 804 C CA . VAL A 1 98 ? -11.477 -12.693 8.975 1.00 72.44 98 VAL A CA 1
ATOM 805 C C . VAL A 1 98 ? -10.578 -13.863 8.612 1.00 72.44 98 VAL A C 1
ATOM 807 O O . VAL A 1 98 ? -10.866 -15.006 8.952 1.00 72.44 98 VAL A O 1
ATOM 810 N N . GLN A 1 99 ? -9.467 -13.571 7.946 1.00 74.31 99 GLN A N 1
ATOM 811 C CA . GLN A 1 99 ? -8.416 -14.546 7.695 1.00 74.31 99 GLN A CA 1
ATOM 812 C C . GLN A 1 99 ? -7.083 -13.992 8.183 1.00 74.31 99 GLN A C 1
ATOM 814 O O . GLN A 1 99 ? -6.676 -12.897 7.803 1.00 74.31 99 GLN A O 1
ATOM 819 N N . VAL A 1 100 ? -6.381 -14.767 9.002 1.00 76.50 100 VAL A N 1
ATOM 820 C CA . VAL A 1 100 ? -5.002 -14.462 9.387 1.00 76.50 100 VAL A CA 1
ATOM 821 C C . VAL A 1 100 ? -4.073 -15.155 8.399 1.00 76.50 100 VAL A C 1
ATOM 823 O O . VAL A 1 100 ? -4.160 -16.367 8.202 1.00 76.50 100 VAL A O 1
ATOM 826 N N . VAL A 1 101 ? -3.194 -14.385 7.764 1.00 75.88 101 VAL A N 1
ATOM 827 C CA . VAL A 1 101 ? -2.198 -14.896 6.821 1.00 75.88 101 VAL A CA 1
ATOM 828 C C . VAL A 1 101 ? -0.813 -14.602 7.370 1.00 75.88 101 VAL A C 1
ATOM 830 O O . VAL A 1 101 ? -0.485 -13.467 7.702 1.00 75.88 101 VAL A O 1
ATOM 833 N N . ASN A 1 102 ? 0.010 -15.644 7.463 1.00 76.06 102 ASN A N 1
ATOM 834 C CA . ASN A 1 102 ? 1.386 -15.485 7.891 1.00 76.06 102 ASN A CA 1
ATOM 835 C C . ASN A 1 102 ? 2.231 -14.887 6.760 1.00 76.06 102 ASN A C 1
ATOM 837 O O . ASN A 1 102 ? 2.298 -15.461 5.677 1.00 76.06 102 ASN A O 1
ATOM 841 N N . GLN A 1 103 ? 2.936 -13.791 7.030 1.00 77.62 103 GLN A N 1
ATOM 842 C CA . GLN A 1 103 ? 3.808 -13.117 6.064 1.00 77.62 103 GLN A CA 1
ATOM 843 C C . GLN A 1 103 ? 4.832 -14.048 5.388 1.00 77.62 103 GLN A C 1
ATOM 845 O O . GLN A 1 103 ? 5.139 -13.854 4.211 1.00 77.62 103 GLN A O 1
ATOM 850 N N . SER A 1 104 ? 5.329 -15.076 6.086 1.00 80.50 104 SER A N 1
ATOM 851 C CA . SER A 1 104 ? 6.348 -15.988 5.545 1.00 80.50 104 SER A CA 1
ATOM 852 C C . SER A 1 104 ? 5.901 -16.735 4.289 1.00 80.50 104 SER A C 1
ATOM 854 O O . SER A 1 104 ? 6.761 -17.156 3.524 1.00 80.50 104 SER A O 1
ATOM 856 N N . ILE A 1 105 ? 4.590 -16.867 4.033 1.00 82.19 105 ILE A N 1
ATOM 857 C CA . ILE A 1 105 ? 4.086 -17.505 2.803 1.00 82.19 105 ILE A CA 1
ATOM 858 C C . ILE A 1 105 ? 4.160 -16.581 1.577 1.00 82.19 105 ILE A C 1
ATOM 860 O O . ILE A 1 105 ? 3.932 -17.023 0.451 1.00 82.19 105 ILE A O 1
ATOM 864 N N . LEU A 1 106 ? 4.391 -15.283 1.787 1.00 84.75 106 LEU A N 1
ATOM 865 C CA . LEU A 1 106 ? 4.389 -14.277 0.724 1.00 84.75 106 LEU A CA 1
ATOM 866 C C . LEU A 1 106 ? 5.773 -14.129 0.095 1.00 84.75 106 LEU A C 1
ATOM 868 O O . LEU A 1 106 ? 5.896 -13.945 -1.118 1.00 84.75 106 LEU A O 1
ATOM 872 N N . VAL A 1 107 ? 6.819 -14.236 0.901 1.00 87.56 107 VAL A N 1
ATOM 873 C CA . VAL A 1 107 ? 8.205 -14.129 0.440 1.00 87.56 107 VAL A CA 1
ATOM 874 C C . VAL A 1 107 ? 8.828 -15.514 0.306 1.00 87.56 107 VAL A C 1
ATOM 876 O O . VAL A 1 107 ? 8.325 -16.485 0.869 1.00 87.56 107 VAL A O 1
ATOM 879 N N . ASP A 1 108 ? 9.891 -15.611 -0.481 1.00 90.12 108 ASP A N 1
ATOM 880 C CA . ASP A 1 108 ? 10.571 -16.883 -0.695 1.00 90.12 108 ASP A CA 1
ATOM 881 C C . ASP A 1 108 ? 11.345 -17.283 0.579 1.00 90.12 108 ASP A C 1
ATOM 883 O O . ASP A 1 108 ? 11.652 -16.446 1.433 1.00 90.12 108 ASP A O 1
ATOM 887 N N . GLU A 1 109 ? 11.617 -18.577 0.766 1.00 89.44 109 GLU A N 1
ATOM 888 C CA . GLU A 1 109 ? 12.186 -19.086 2.026 1.00 89.44 109 GLU A CA 1
ATOM 889 C C . GLU A 1 109 ? 13.559 -18.471 2.346 1.00 89.44 109 GLU A C 1
ATOM 891 O O . GLU A 1 109 ? 13.810 -18.114 3.494 1.00 89.44 109 GLU A O 1
ATOM 896 N N . GLU A 1 110 ? 14.396 -18.252 1.329 1.00 91.12 110 GLU A N 1
ATOM 897 C CA . GLU A 1 110 ? 15.706 -17.591 1.451 1.00 91.12 110 GLU A CA 1
ATOM 898 C C . GLU A 1 110 ? 15.615 -16.108 1.868 1.00 91.12 110 GLU A C 1
ATOM 900 O O . GLU A 1 110 ? 16.501 -15.568 2.543 1.00 91.12 110 GLU A O 1
ATOM 905 N N . ASP A 1 111 ? 14.501 -15.454 1.536 1.00 90.88 111 ASP A N 1
ATOM 906 C CA . ASP A 1 111 ? 14.251 -14.052 1.863 1.00 90.88 111 ASP A CA 1
ATOM 907 C C . ASP A 1 111 ? 13.602 -13.878 3.245 1.00 90.88 111 ASP A C 1
ATOM 909 O O . ASP A 1 111 ? 13.624 -12.774 3.799 1.00 90.88 111 ASP A O 1
ATOM 913 N N . ASN A 1 112 ? 13.131 -14.955 3.879 1.00 86.94 112 ASN A N 1
ATOM 914 C CA . ASN A 1 112 ? 12.700 -14.942 5.277 1.00 86.94 112 ASN A CA 1
ATOM 915 C C . ASN A 1 112 ? 13.897 -14.942 6.263 1.00 86.94 112 ASN A C 1
ATOM 917 O O . ASN A 1 112 ? 15.001 -15.358 5.909 1.00 86.94 112 ASN A O 1
ATOM 921 N N . PRO A 1 113 ? 13.721 -14.465 7.511 1.00 86.81 113 PRO A N 1
ATOM 922 C CA . PRO A 1 113 ? 12.715 -13.482 7.917 1.00 86.81 113 PRO A CA 1
ATOM 923 C C . PRO A 1 113 ? 12.936 -12.144 7.189 1.00 86.81 113 PRO A C 1
ATOM 925 O O . PRO A 1 113 ? 14.078 -11.792 6.914 1.00 86.81 113 PRO A O 1
ATOM 928 N N . THR A 1 114 ? 11.890 -11.362 6.909 1.00 84.31 114 THR A N 1
ATOM 929 C CA . THR A 1 114 ? 12.054 -9.980 6.405 1.00 84.31 114 THR A CA 1
ATOM 930 C C . THR A 1 114 ? 11.147 -8.989 7.125 1.00 84.31 114 THR A C 1
ATOM 932 O O . THR A 1 114 ? 10.001 -9.294 7.459 1.00 84.31 114 THR A O 1
ATOM 935 N N . PHE A 1 115 ? 11.673 -7.791 7.358 1.00 83.50 115 PHE A N 1
ATOM 936 C CA . PHE A 1 115 ? 10.986 -6.636 7.942 1.00 83.50 115 PHE A CA 1
ATOM 937 C C . PHE A 1 115 ? 10.764 -5.541 6.888 1.00 83.50 115 PHE A C 1
ATOM 939 O O . PHE A 1 115 ? 10.281 -4.449 7.187 1.00 83.50 115 PHE A O 1
ATOM 946 N N . ASN A 1 116 ? 11.134 -5.811 5.633 1.00 87.00 116 ASN A N 1
ATOM 947 C CA . ASN A 1 116 ? 10.994 -4.865 4.545 1.00 87.00 116 ASN A CA 1
ATOM 948 C C . ASN A 1 116 ? 9.589 -4.935 3.938 1.00 87.00 116 ASN A C 1
ATOM 950 O O . ASN A 1 116 ? 9.240 -5.875 3.227 1.00 87.00 116 ASN A O 1
ATOM 954 N N . THR A 1 117 ? 8.796 -3.890 4.162 1.00 87.00 117 THR A N 1
ATOM 955 C CA . THR A 1 117 ? 7.459 -3.731 3.573 1.00 87.00 117 THR A CA 1
ATOM 956 C C . THR A 1 117 ? 7.477 -3.887 2.061 1.00 87.00 117 THR A C 1
ATOM 958 O O . THR A 1 117 ? 6.668 -4.631 1.526 1.00 87.00 117 THR A O 1
ATOM 961 N N . ASN A 1 118 ? 8.432 -3.259 1.367 1.00 91.75 118 ASN A N 1
ATOM 962 C CA . ASN A 1 118 ? 8.508 -3.328 -0.091 1.00 91.75 118 ASN A CA 1
ATOM 963 C C . ASN A 1 118 ? 8.712 -4.773 -0.561 1.00 91.75 118 ASN A C 1
ATOM 965 O O . ASN A 1 118 ? 8.091 -5.189 -1.537 1.00 91.75 118 ASN A O 1
ATOM 969 N N . ALA A 1 119 ? 9.515 -5.554 0.176 1.00 92.56 119 ALA A N 1
ATOM 970 C CA . ALA A 1 119 ? 9.742 -6.970 -0.097 1.00 92.56 119 ALA A CA 1
ATOM 971 C C . ALA A 1 119 ? 8.468 -7.819 0.076 1.00 92.56 119 ALA A C 1
ATOM 973 O O . ALA A 1 119 ? 8.236 -8.758 -0.689 1.00 92.56 119 ALA A O 1
ATOM 974 N N . ILE A 1 120 ? 7.627 -7.468 1.049 1.00 89.75 120 ILE A N 1
ATOM 975 C CA . ILE A 1 120 ? 6.382 -8.174 1.375 1.00 89.75 120 ILE A CA 1
ATOM 976 C C . ILE A 1 120 ? 5.258 -7.785 0.406 1.00 89.75 120 ILE A C 1
ATOM 978 O O . ILE A 1 120 ? 4.638 -8.661 -0.200 1.00 89.75 120 ILE A O 1
ATOM 982 N N . GLU A 1 121 ? 5.004 -6.485 0.220 1.00 91.50 121 GLU A N 1
ATOM 983 C CA . GLU A 1 121 ? 3.855 -5.973 -0.541 1.00 91.50 121 GLU A CA 1
ATOM 984 C C . GLU A 1 121 ? 3.855 -6.435 -1.995 1.00 91.50 121 GLU A C 1
ATOM 986 O O . GLU A 1 121 ? 2.808 -6.798 -2.536 1.00 91.50 121 GLU A O 1
ATOM 991 N N . GLN A 1 122 ? 5.032 -6.508 -2.626 1.00 94.44 122 GLN A N 1
ATOM 992 C CA . GLN A 1 122 ? 5.169 -6.981 -4.008 1.00 94.44 122 GLN A CA 1
ATOM 993 C C . GLN A 1 122 ? 4.686 -8.432 -4.207 1.00 94.44 122 GLN A C 1
ATOM 995 O O . GLN A 1 122 ? 4.595 -8.907 -5.341 1.00 94.44 122 GLN A O 1
ATOM 1000 N N . ASN A 1 123 ? 4.398 -9.151 -3.118 1.00 93.50 123 ASN A N 1
ATOM 1001 C CA . ASN A 1 123 ? 3.906 -10.519 -3.111 1.00 93.50 123 ASN A CA 1
ATOM 1002 C C . ASN A 1 123 ? 2.456 -10.660 -2.612 1.00 93.50 123 ASN A C 1
ATOM 1004 O O . ASN A 1 123 ? 1.974 -11.786 -2.506 1.00 93.50 123 ASN A O 1
ATOM 1008 N N . PHE A 1 124 ? 1.713 -9.571 -2.372 1.00 88.56 124 PHE A N 1
ATOM 1009 C CA . PHE A 1 124 ? 0.314 -9.650 -1.910 1.00 88.56 124 PHE A CA 1
ATOM 1010 C C . PHE A 1 124 ? -0.591 -10.498 -2.799 1.00 88.56 124 PHE A C 1
ATOM 1012 O O . PHE A 1 124 ? -1.472 -11.193 -2.305 1.00 88.56 124 PHE A O 1
ATOM 1019 N N . TYR A 1 125 ? -0.345 -10.530 -4.107 1.00 88.75 125 TYR A N 1
ATOM 1020 C CA . TYR A 1 125 ? -1.100 -11.380 -5.026 1.00 88.75 125 TYR A CA 1
ATOM 1021 C C . TYR A 1 125 ? -1.005 -12.891 -4.716 1.00 88.75 125 TYR A C 1
ATOM 1023 O O . TYR A 1 125 ? -1.867 -13.646 -5.174 1.00 88.75 125 TYR A O 1
ATOM 1031 N N . LYS A 1 126 ? -0.001 -13.340 -3.946 1.00 87.88 126 LYS A N 1
ATOM 1032 C CA . LYS A 1 126 ? 0.138 -14.736 -3.496 1.00 87.88 126 LYS A CA 1
ATOM 1033 C C . LYS A 1 126 ? -0.832 -15.100 -2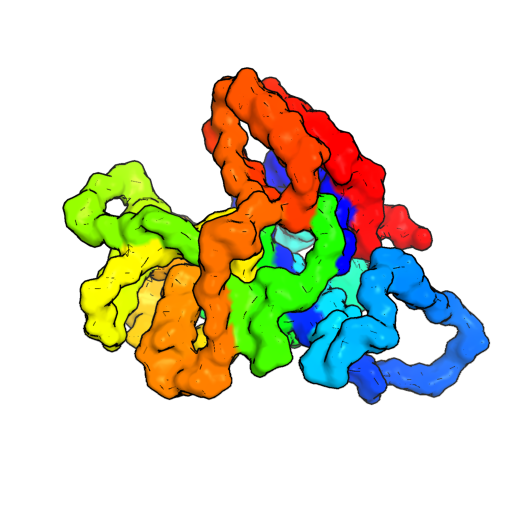.364 1.00 87.88 126 LYS A C 1
ATOM 1035 O O . LYS A 1 126 ? -0.990 -16.281 -2.071 1.00 87.88 126 LYS A O 1
ATOM 1040 N N . ILE A 1 127 ? -1.493 -14.121 -1.739 1.00 81.56 127 ILE A N 1
ATOM 1041 C CA . ILE A 1 127 ? -2.419 -14.370 -0.631 1.00 81.56 127 ILE A CA 1
ATOM 1042 C C . ILE A 1 127 ? -3.566 -15.295 -1.087 1.00 81.56 127 ILE A C 1
ATOM 1044 O O . ILE A 1 127 ? -4.269 -14.975 -2.061 1.00 81.56 127 ILE A O 1
ATOM 1048 N N . PRO A 1 128 ? -3.784 -16.436 -0.400 1.00 74.94 128 PRO A N 1
ATOM 1049 C CA . PRO A 1 128 ? -4.879 -17.347 -0.714 1.00 74.94 128 PRO A CA 1
ATOM 1050 C C . PRO A 1 128 ? -6.237 -16.654 -0.594 1.00 74.94 128 PRO A C 1
ATOM 1052 O O . PRO A 1 128 ? -6.473 -15.896 0.338 1.00 74.94 128 PRO A O 1
ATOM 1055 N N . GLY A 1 129 ? -7.141 -16.912 -1.541 1.00 72.56 129 GLY A N 1
ATOM 1056 C CA . GLY A 1 129 ? -8.494 -16.338 -1.524 1.00 72.56 129 GLY A CA 1
ATOM 1057 C C . GLY A 1 129 ? -8.594 -14.874 -1.970 1.00 72.56 129 GLY A C 1
ATOM 1058 O O . GLY A 1 129 ? -9.709 -14.389 -2.157 1.00 72.56 129 GLY A O 1
ATOM 1059 N N . LEU A 1 130 ? -7.469 -14.191 -2.223 1.00 76.88 130 LEU A N 1
ATOM 1060 C CA . LEU A 1 130 ? -7.471 -12.789 -2.636 1.00 76.88 130 LEU A CA 1
ATOM 1061 C C . LEU A 1 130 ? -8.130 -12.596 -4.010 1.00 76.88 130 LEU A C 1
ATOM 1063 O O . LEU A 1 130 ? -7.718 -13.225 -4.997 1.00 76.88 130 LEU A O 1
ATOM 1067 N N . THR A 1 131 ? -9.114 -11.697 -4.080 1.00 76.69 131 THR A N 1
ATOM 1068 C CA . THR A 1 131 ? -9.845 -11.375 -5.315 1.00 76.69 131 THR A CA 1
ATOM 1069 C C . THR A 1 131 ? -9.041 -10.493 -6.263 1.00 76.69 131 THR A C 1
ATOM 1071 O O . THR A 1 131 ? -7.932 -10.056 -5.962 1.00 76.69 131 THR A O 1
ATOM 1074 N N . LYS A 1 132 ? -9.597 -10.247 -7.457 1.00 82.94 132 LYS A N 1
ATOM 1075 C CA . LYS A 1 132 ? -8.962 -9.398 -8.473 1.00 82.94 132 LYS A CA 1
ATOM 1076 C C . LYS A 1 132 ? -8.747 -7.970 -7.979 1.00 82.94 132 LYS A C 1
ATOM 1078 O O . LYS A 1 132 ? -7.693 -7.411 -8.240 1.00 82.94 132 LYS A O 1
ATOM 1083 N N . HIS A 1 133 ? -9.699 -7.423 -7.234 1.00 81.56 133 HIS A N 1
ATOM 1084 C CA . HIS A 1 133 ? -9.621 -6.098 -6.627 1.00 81.56 133 HIS A CA 1
ATOM 1085 C C . HIS A 1 133 ? -9.415 -6.233 -5.134 1.00 81.56 133 HIS A C 1
ATOM 1087 O O . HIS A 1 133 ? -10.111 -7.023 -4.489 1.00 81.56 133 HIS A O 1
ATOM 1093 N N . PHE A 1 134 ? -8.480 -5.464 -4.595 1.00 82.06 134 PHE A N 1
ATOM 1094 C CA . PHE A 1 134 ? -8.267 -5.392 -3.161 1.00 82.06 134 PHE A CA 1
ATOM 1095 C C . PHE A 1 134 ? -7.644 -4.057 -2.764 1.00 82.06 134 PHE A C 1
ATOM 1097 O O . PHE A 1 134 ? -7.058 -3.349 -3.585 1.00 82.06 134 PHE A O 1
ATOM 1104 N N . ILE A 1 135 ? -7.807 -3.718 -1.494 1.00 84.25 135 ILE A N 1
ATOM 1105 C CA . ILE A 1 135 ? -7.286 -2.512 -0.867 1.00 84.25 135 ILE A CA 1
ATOM 1106 C C . ILE A 1 135 ? -6.350 -2.972 0.237 1.00 84.25 135 ILE A C 1
ATOM 1108 O O . ILE A 1 135 ? -6.787 -3.703 1.120 1.00 84.25 135 ILE A O 1
ATOM 1112 N N . ALA A 1 136 ? -5.093 -2.555 0.192 1.00 83.62 136 ALA A N 1
ATOM 1113 C CA . ALA A 1 136 ? -4.162 -2.699 1.298 1.00 83.62 136 ALA A CA 1
ATOM 1114 C C . ALA A 1 136 ? -4.109 -1.383 2.081 1.00 83.62 136 ALA A C 1
ATOM 1116 O O . ALA A 1 136 ? -3.945 -0.312 1.494 1.00 83.62 136 ALA A O 1
ATOM 1117 N N . ILE A 1 137 ? -4.258 -1.456 3.399 1.00 79.69 137 ILE A N 1
ATOM 1118 C CA . ILE A 1 137 ? -4.121 -0.301 4.292 1.00 79.69 137 ILE A CA 1
ATOM 1119 C C . ILE A 1 137 ? -3.080 -0.575 5.364 1.00 79.69 137 ILE A C 1
ATOM 1121 O O . ILE A 1 137 ? -2.992 -1.698 5.859 1.00 79.69 137 ILE A O 1
ATOM 1125 N N . ASN A 1 138 ? -2.350 0.475 5.724 1.00 77.25 138 ASN A N 1
ATOM 1126 C CA . ASN A 1 138 ? -1.424 0.483 6.848 1.00 77.25 138 ASN A CA 1
ATOM 1127 C C . ASN A 1 138 ? -2.160 0.748 8.173 1.00 77.25 138 ASN A C 1
ATOM 1129 O O . ASN A 1 138 ? -3.324 1.160 8.177 1.00 77.25 138 ASN A O 1
ATOM 1133 N N . ASP A 1 139 ? -1.470 0.541 9.295 1.00 73.31 139 ASP A N 1
ATOM 1134 C CA . ASP A 1 139 ? -1.952 0.782 10.664 1.00 73.31 139 ASP A CA 1
ATOM 1135 C C . ASP A 1 139 ? -2.262 2.246 10.979 1.00 73.31 139 ASP A C 1
ATOM 1137 O O . ASP A 1 139 ? -3.055 2.521 11.880 1.00 73.31 139 ASP A O 1
ATOM 1141 N N . ASP A 1 140 ? -1.678 3.182 10.237 1.00 78.00 140 ASP A N 1
ATOM 1142 C CA . ASP A 1 140 ? -1.863 4.612 10.454 1.00 78.00 140 ASP A CA 1
ATOM 1143 C C . ASP A 1 140 ? -3.056 5.200 9.684 1.00 78.00 140 ASP A C 1
ATOM 1145 O O . ASP A 1 140 ? -3.275 6.407 9.758 1.00 78.00 140 ASP A O 1
ATOM 1149 N N . ILE A 1 141 ? -3.839 4.382 8.966 1.00 80.38 141 ILE A N 1
ATOM 1150 C CA . ILE A 1 141 ? -4.993 4.810 8.161 1.00 80.38 141 ILE A CA 1
ATOM 1151 C C . ILE A 1 141 ? -6.316 4.535 8.891 1.00 80.38 141 ILE A C 1
ATOM 1153 O O . ILE A 1 141 ? -6.622 3.413 9.290 1.00 80.38 141 ILE A O 1
ATOM 1157 N N . PHE A 1 142 ? -7.167 5.559 8.973 1.00 81.19 142 PHE A N 1
ATOM 1158 C CA . PHE A 1 142 ? -8.435 5.544 9.698 1.00 81.19 142 PHE A CA 1
ATOM 1159 C C . PHE A 1 142 ? -9.610 5.969 8.810 1.00 81.19 142 PHE A C 1
ATOM 1161 O O . PHE A 1 142 ? -9.550 6.984 8.114 1.00 81.19 142 PHE A O 1
ATOM 1168 N N . PHE A 1 143 ? -10.729 5.246 8.889 1.00 81.06 143 PHE A N 1
ATOM 1169 C CA . PHE A 1 143 ? -11.953 5.537 8.134 1.00 81.06 143 PHE A CA 1
ATOM 1170 C C . PHE A 1 143 ? -12.986 6.250 9.008 1.00 81.06 143 PHE A C 1
ATOM 1172 O O . PHE A 1 143 ? -13.575 5.632 9.887 1.00 81.06 143 PHE A O 1
ATOM 1179 N N . SER A 1 144 ? -13.248 7.541 8.771 1.00 81.50 144 SER A N 1
ATOM 1180 C CA . SER A 1 144 ? -14.191 8.323 9.605 1.00 81.50 144 SER A CA 1
ATOM 1181 C C . SER A 1 144 ? -15.589 8.492 9.013 1.00 81.50 144 SER A C 1
ATOM 1183 O O . SER A 1 144 ? -16.486 8.998 9.691 1.00 81.50 144 SER A O 1
ATOM 1185 N N . ARG A 1 145 ? -15.818 8.012 7.785 1.00 76.31 145 ARG A N 1
ATOM 1186 C CA . ARG A 1 145 ? -17.155 7.887 7.190 1.00 76.31 145 ARG A CA 1
ATOM 1187 C C . ARG A 1 145 ? -17.348 6.522 6.548 1.00 76.31 145 ARG A C 1
ATOM 1189 O O . ARG A 1 145 ? -16.400 5.776 6.321 1.00 76.31 145 ARG A O 1
ATOM 1196 N N . ASN A 1 146 ? -18.604 6.229 6.220 1.00 71.25 146 ASN A N 1
ATOM 1197 C CA . ASN A 1 146 ? -18.926 5.108 5.355 1.00 71.25 146 ASN A CA 1
ATOM 1198 C C . ASN A 1 146 ? -18.248 5.279 3.999 1.00 71.25 146 ASN A C 1
ATOM 1200 O O . ASN A 1 146 ? -18.394 6.316 3.355 1.00 71.25 146 ASN A O 1
ATOM 1204 N N . LEU A 1 147 ? -17.551 4.227 3.590 1.00 73.56 147 LEU A N 1
ATOM 1205 C CA . LEU A 1 147 ? -16.972 4.108 2.262 1.00 73.56 147 LEU A CA 1
ATOM 1206 C C . LEU A 1 147 ? -17.846 3.261 1.350 1.00 73.56 147 LEU A C 1
ATOM 1208 O O . LEU A 1 147 ? -18.496 2.307 1.812 1.00 73.56 147 LEU A O 1
ATOM 1212 N N . GLU A 1 148 ? -17.773 3.587 0.068 1.00 72.19 148 GLU A N 1
ATOM 1213 C CA . GLU A 1 148 ? -18.368 2.857 -1.040 1.00 72.19 148 GLU A CA 1
ATOM 1214 C C . GLU A 1 148 ? -17.274 2.348 -1.990 1.00 72.19 148 GLU A C 1
ATOM 1216 O O . GLU A 1 148 ? -16.207 2.952 -2.093 1.00 72.19 148 GLU A O 1
ATOM 1221 N N . PRO A 1 149 ? -17.515 1.260 -2.738 1.00 73.81 149 PRO A N 1
ATOM 1222 C CA . PRO A 1 149 ? -16.550 0.749 -3.712 1.00 73.81 149 PRO A CA 1
ATOM 1223 C C . PRO A 1 149 ? -16.062 1.795 -4.729 1.00 73.81 149 PRO A C 1
ATOM 1225 O O . PRO A 1 149 ? -14.893 1.779 -5.110 1.00 73.81 149 PRO A O 1
ATOM 1228 N N . VAL A 1 150 ? -16.932 2.740 -5.111 1.00 77.06 150 VAL A N 1
ATOM 1229 C CA . VAL A 1 150 ? -16.620 3.858 -6.022 1.00 77.06 150 VAL A CA 1
ATOM 1230 C C . VAL A 1 150 ? -15.532 4.798 -5.496 1.00 77.06 150 VAL A C 1
ATOM 1232 O O . VAL A 1 150 ? -14.939 5.538 -6.280 1.00 77.06 150 VAL A O 1
ATOM 1235 N N . ASP A 1 151 ? -15.250 4.768 -4.190 1.00 78.56 151 ASP A N 1
ATOM 1236 C CA . ASP A 1 151 ? -14.169 5.547 -3.583 1.00 78.56 151 ASP A CA 1
ATOM 1237 C C . ASP A 1 151 ? -12.791 5.021 -4.005 1.00 78.56 151 ASP A C 1
ATOM 1239 O O . ASP A 1 151 ? -11.833 5.785 -4.091 1.00 78.56 151 ASP A O 1
ATOM 1243 N N . PHE A 1 152 ? -12.695 3.732 -4.337 1.00 82.12 152 PHE A N 1
ATOM 1244 C CA . PHE A 1 152 ? -11.437 3.020 -4.585 1.00 82.12 152 PHE A CA 1
ATOM 1245 C C . PHE A 1 152 ? -11.318 2.463 -6.002 1.00 82.12 152 PHE A C 1
ATOM 1247 O O . PHE A 1 152 ? -10.214 2.330 -6.534 1.00 82.12 152 PHE A O 1
ATOM 1254 N N . PHE A 1 153 ? -12.453 2.147 -6.615 1.00 82.44 153 PHE A N 1
ATOM 1255 C CA . PHE A 1 153 ? -12.536 1.498 -7.913 1.00 82.44 153 PHE A CA 1
ATOM 1256 C C . PHE A 1 153 ? -13.450 2.290 -8.843 1.00 82.44 153 PHE A C 1
ATOM 1258 O O . PHE A 1 153 ? -14.385 2.967 -8.410 1.00 82.44 153 PHE A O 1
ATOM 1265 N N . THR A 1 154 ? -13.195 2.199 -10.141 1.00 80.06 154 THR A N 1
ATOM 1266 C CA . THR A 1 154 ? -14.059 2.806 -11.156 1.00 80.06 154 THR A CA 1
ATOM 1267 C C . THR A 1 154 ? -15.269 1.903 -11.433 1.00 80.06 154 THR A C 1
ATOM 1269 O O . THR A 1 154 ? -15.243 0.698 -11.175 1.00 80.06 154 THR A O 1
ATOM 1272 N N . LYS A 1 155 ? -16.362 2.471 -11.967 1.00 76.06 155 LYS A N 1
ATOM 1273 C CA . LYS A 1 155 ? -17.626 1.739 -12.234 1.00 76.06 155 LYS A CA 1
ATOM 1274 C C . LYS A 1 155 ? -17.504 0.570 -13.212 1.00 76.06 155 LYS A C 1
ATOM 1276 O O . LYS A 1 155 ? -18.339 -0.331 -13.207 1.00 76.06 155 LYS A O 1
ATOM 1281 N N . ASP A 1 156 ? -16.483 0.598 -14.044 1.00 74.12 156 ASP A N 1
ATOM 1282 C CA . ASP A 1 156 ? -16.132 -0.419 -15.031 1.00 74.12 156 ASP A CA 1
ATOM 1283 C C . ASP A 1 156 ? -15.127 -1.456 -14.495 1.00 74.12 156 ASP A C 1
ATOM 1285 O O . ASP A 1 156 ? -14.684 -2.321 -15.243 1.00 74.12 156 ASP A O 1
ATOM 1289 N N . GLY A 1 157 ? -14.803 -1.422 -13.197 1.00 72.50 157 GLY A N 1
ATOM 1290 C CA . GLY A 1 157 ? -13.909 -2.398 -12.571 1.00 72.50 157 GLY A CA 1
ATOM 1291 C C . GLY A 1 157 ? -12.425 -2.062 -12.719 1.00 72.50 157 GLY A C 1
ATOM 1292 O O . GLY A 1 157 ? -11.583 -2.952 -12.646 1.00 72.50 157 GLY A O 1
ATOM 1293 N N . GLY A 1 158 ? -12.088 -0.797 -12.921 1.00 81.38 158 GLY A N 1
ATOM 1294 C CA . GLY A 1 158 ? -10.732 -0.270 -12.828 1.00 81.38 158 GLY A CA 1
ATOM 1295 C C . GLY A 1 158 ? -10.366 0.241 -11.432 1.00 81.38 158 GLY A C 1
ATOM 1296 O O . GLY A 1 158 ? -11.091 0.034 -10.456 1.00 81.38 158 GLY A O 1
ATOM 1297 N N . VAL A 1 159 ? -9.224 0.923 -11.327 1.00 87.19 159 VAL A N 1
ATOM 1298 C CA . VAL A 1 159 ? -8.647 1.387 -10.050 1.00 87.19 159 VAL A CA 1
ATOM 1299 C C . VAL A 1 159 ? -8.545 2.919 -9.999 1.00 87.19 159 VAL A C 1
ATOM 1301 O O . VAL A 1 159 ? -8.120 3.547 -10.971 1.00 87.19 159 VAL A O 1
ATOM 1304 N N . ASN A 1 160 ? -8.906 3.531 -8.864 1.00 88.94 160 ASN A N 1
ATOM 1305 C CA . ASN A 1 160 ? -8.726 4.968 -8.625 1.00 88.94 160 ASN A CA 1
ATOM 1306 C C . ASN A 1 160 ? -7.340 5.252 -8.021 1.00 88.94 160 ASN A C 1
ATOM 1308 O O . ASN A 1 160 ? -7.070 4.892 -6.880 1.00 88.94 160 ASN A O 1
ATOM 1312 N N . PHE A 1 161 ? -6.460 5.940 -8.741 1.00 90.81 161 PHE A N 1
ATOM 1313 C CA . PHE A 1 161 ? -5.121 6.257 -8.248 1.00 90.81 161 PHE A CA 1
ATOM 1314 C C . PHE A 1 161 ? -5.097 7.537 -7.411 1.00 90.81 161 PHE A C 1
ATOM 1316 O O . PHE A 1 161 ? -5.499 8.613 -7.863 1.00 90.81 161 PHE A O 1
ATOM 1323 N N . PHE A 1 162 ? -4.553 7.412 -6.200 1.00 89.62 162 PHE A N 1
ATOM 1324 C CA . PHE A 1 162 ? -4.329 8.505 -5.260 1.00 89.62 162 PHE A CA 1
ATOM 1325 C C . PHE A 1 162 ? -2.897 9.020 -5.418 1.00 89.62 162 PHE A C 1
ATOM 1327 O O . PHE A 1 162 ? -1.989 8.562 -4.726 1.00 89.62 162 PHE A O 1
ATOM 1334 N N . PHE A 1 163 ? -2.668 9.966 -6.327 1.00 90.00 163 PHE A N 1
ATOM 1335 C CA . PHE A 1 163 ? -1.351 10.583 -6.508 1.00 90.00 163 PHE A CA 1
ATOM 1336 C C . PHE A 1 163 ? -1.231 11.920 -5.768 1.00 90.00 163 PHE A C 1
ATOM 1338 O O . PHE A 1 163 ? -2.191 12.665 -5.560 1.00 90.00 163 PHE A O 1
ATOM 1345 N N . GLY A 1 164 ? -0.025 12.212 -5.298 1.00 86.56 164 GLY A N 1
ATOM 1346 C CA . GLY A 1 164 ? 0.361 13.536 -4.840 1.00 86.56 164 GLY A CA 1
ATOM 1347 C C . GLY A 1 164 ? 0.566 14.475 -6.026 1.00 86.56 164 GLY A C 1
ATOM 1348 O O . GLY A 1 164 ? 0.734 14.050 -7.162 1.00 86.56 164 GLY A O 1
ATOM 1349 N N . ASN A 1 165 ? 0.607 15.770 -5.742 1.00 84.81 165 ASN A N 1
ATOM 1350 C CA . ASN A 1 165 ? 0.887 16.807 -6.735 1.00 84.81 165 ASN A CA 1
ATOM 1351 C C . ASN A 1 165 ? 2.383 17.167 -6.827 1.00 84.81 165 ASN A C 1
ATOM 1353 O O . ASN A 1 165 ? 2.773 17.976 -7.665 1.00 84.81 165 ASN A O 1
ATOM 1357 N N . VAL A 1 166 ? 3.232 16.565 -5.984 1.00 86.25 166 VAL A N 1
ATOM 1358 C CA . VAL A 1 166 ? 4.682 16.788 -5.988 1.00 86.25 166 VAL A CA 1
ATOM 1359 C C . VAL A 1 166 ? 5.373 15.706 -6.825 1.00 86.25 166 VAL A C 1
ATOM 1361 O O . VAL A 1 166 ? 5.302 14.522 -6.461 1.00 86.25 166 VAL A O 1
ATOM 1364 N N . PRO A 1 167 ? 6.059 16.079 -7.920 1.00 91.94 167 PRO A N 1
ATOM 1365 C CA . PRO A 1 167 ? 6.797 15.129 -8.739 1.00 91.94 167 PRO A CA 1
ATOM 1366 C C . PRO A 1 167 ? 8.047 14.617 -8.017 1.00 91.94 167 PRO A C 1
ATOM 1368 O O . PRO A 1 167 ? 8.680 15.321 -7.227 1.00 91.94 167 PRO A O 1
ATOM 1371 N N . ILE A 1 168 ? 8.431 13.380 -8.317 1.00 92.75 168 ILE A N 1
ATOM 1372 C CA . ILE A 1 168 ? 9.680 12.777 -7.855 1.00 92.75 168 ILE A CA 1
ATOM 1373 C C . ILE A 1 168 ? 10.825 13.389 -8.656 1.00 92.75 168 ILE A C 1
ATOM 1375 O O . ILE A 1 168 ? 10.904 13.212 -9.871 1.00 92.75 168 ILE A O 1
ATOM 1379 N N . ASN A 1 169 ? 11.733 14.079 -7.972 1.00 89.69 169 ASN A N 1
ATOM 1380 C CA . ASN A 1 169 ? 12.936 14.620 -8.587 1.00 89.69 169 ASN A CA 1
ATOM 1381 C C . ASN A 1 169 ? 14.070 13.587 -8.530 1.00 89.69 169 ASN A C 1
ATOM 1383 O O . ASN A 1 169 ? 14.580 13.268 -7.455 1.00 89.69 169 ASN A O 1
ATOM 1387 N N . GLN A 1 170 ? 14.488 13.068 -9.687 1.00 88.44 170 GLN A N 1
ATOM 1388 C CA . GLN A 1 170 ? 15.536 12.044 -9.764 1.00 88.44 170 GLN A CA 1
ATOM 1389 C C . GLN A 1 170 ? 16.954 12.600 -9.536 1.00 88.44 170 GLN A C 1
ATOM 1391 O O . GLN A 1 170 ? 17.874 11.806 -9.316 1.00 88.44 170 GLN A O 1
ATOM 1396 N N . ASN A 1 171 ? 17.124 13.927 -9.557 1.00 87.75 171 ASN A N 1
ATOM 1397 C CA . ASN A 1 171 ? 18.421 14.607 -9.481 1.00 87.75 171 ASN A CA 1
ATOM 1398 C C . ASN A 1 171 ? 18.814 15.030 -8.057 1.00 87.75 171 ASN A C 1
ATOM 1400 O O . ASN A 1 171 ? 19.969 15.370 -7.823 1.00 87.75 171 ASN A O 1
ATOM 1404 N N . ILE A 1 172 ? 17.882 15.011 -7.101 1.00 87.50 172 ILE A N 1
ATOM 1405 C CA . ILE A 1 172 ? 18.167 15.345 -5.698 1.00 87.50 172 ILE A CA 1
ATOM 1406 C C . ILE A 1 172 ? 18.662 14.098 -4.976 1.00 87.50 172 ILE A C 1
ATOM 1408 O O . ILE A 1 172 ? 18.043 13.045 -5.090 1.00 87.50 172 ILE A O 1
ATOM 1412 N N . VAL A 1 173 ? 19.750 14.204 -4.214 1.00 85.00 173 VAL A N 1
ATOM 1413 C CA . VAL A 1 173 ? 20.189 13.154 -3.284 1.00 85.00 173 VAL A CA 1
ATOM 1414 C C . VAL A 1 173 ? 19.544 13.401 -1.925 1.00 85.00 173 VAL A C 1
ATOM 1416 O O . VAL A 1 173 ? 19.698 14.475 -1.347 1.00 85.00 173 VAL A O 1
ATOM 1419 N N . TYR A 1 174 ? 18.828 12.406 -1.418 1.00 84.62 174 TYR A N 1
ATOM 1420 C CA . TYR A 1 174 ? 18.185 12.438 -0.117 1.00 84.62 174 TYR A CA 1
ATOM 1421 C C . TYR A 1 174 ? 18.967 11.585 0.879 1.00 84.62 174 TYR A C 1
ATOM 1423 O O . TYR A 1 174 ? 19.317 10.440 0.601 1.00 84.62 174 TYR A O 1
ATOM 1431 N N . ASN A 1 175 ? 19.156 12.101 2.092 1.00 86.44 175 ASN A N 1
ATOM 1432 C CA . ASN A 1 175 ? 19.647 11.310 3.221 1.00 86.44 175 ASN A CA 1
ATOM 1433 C C . ASN A 1 175 ? 18.490 10.565 3.917 1.00 86.44 175 ASN A C 1
ATOM 1435 O O . ASN A 1 175 ? 18.296 10.677 5.124 1.00 86.44 175 ASN A O 1
ATOM 1439 N N . HIS A 1 176 ? 17.641 9.892 3.135 1.00 86.69 176 HIS A N 1
ATOM 1440 C CA . HIS A 1 176 ? 16.464 9.186 3.639 1.00 86.69 176 HIS A CA 1
ATOM 1441 C C . HIS A 1 176 ? 16.091 8.036 2.702 1.00 86.69 176 HIS A C 1
ATOM 1443 O O . HIS A 1 176 ? 15.692 8.269 1.558 1.00 86.69 176 HIS A O 1
ATOM 1449 N N . HIS A 1 177 ? 16.170 6.795 3.191 1.00 86.00 177 HIS A N 1
ATOM 1450 C CA . HIS A 1 177 ? 16.017 5.592 2.367 1.00 86.00 177 HIS A CA 1
ATOM 1451 C C . HIS A 1 177 ? 14.696 5.572 1.582 1.00 86.00 177 HIS A C 1
ATOM 1453 O O . HIS A 1 177 ? 14.740 5.362 0.381 1.00 86.00 177 HIS A O 1
ATOM 1459 N N . VAL A 1 178 ? 13.550 5.918 2.190 1.00 86.06 178 VAL A N 1
ATOM 1460 C CA . VAL A 1 178 ? 12.248 5.956 1.478 1.00 86.06 178 VAL A CA 1
ATOM 1461 C C . VAL A 1 178 ? 12.239 6.948 0.308 1.00 86.06 178 VAL A C 1
ATOM 1463 O O . VAL A 1 178 ? 11.636 6.676 -0.730 1.00 86.06 178 VAL A O 1
ATOM 1466 N N . LEU A 1 179 ? 12.890 8.109 0.453 1.00 89.25 179 LEU A N 1
ATOM 1467 C CA . LEU A 1 179 ? 12.937 9.112 -0.616 1.00 89.25 179 LEU A CA 1
ATOM 1468 C C . LEU A 1 179 ? 13.830 8.641 -1.764 1.00 89.25 179 LEU A C 1
ATOM 1470 O O . LEU A 1 179 ? 13.510 8.870 -2.930 1.00 89.25 179 LEU A O 1
ATOM 1474 N N . GLU A 1 180 ? 14.902 7.921 -1.445 1.00 93.94 180 GLU A N 1
ATOM 1475 C CA . GLU A 1 180 ? 15.719 7.258 -2.454 1.00 93.94 180 GLU A CA 1
ATOM 1476 C C . GLU A 1 180 ? 14.979 6.085 -3.119 1.00 93.94 180 GLU A C 1
ATOM 1478 O O . GLU A 1 180 ? 14.988 6.014 -4.344 1.00 93.94 180 GLU A O 1
ATOM 1483 N N . SER A 1 181 ? 14.219 5.258 -2.388 1.00 94.56 181 SER A N 1
ATOM 1484 C CA . SER A 1 181 ? 13.402 4.178 -2.978 1.00 94.56 181 SER A CA 1
ATOM 1485 C C . SER A 1 181 ? 12.355 4.723 -3.961 1.00 94.56 181 SER A C 1
ATOM 1487 O O . SER A 1 181 ? 12.123 4.146 -5.027 1.00 94.56 181 SER A O 1
ATOM 1489 N N . ARG A 1 182 ? 11.756 5.893 -3.673 1.00 94.88 182 ARG A N 1
ATOM 1490 C CA . ARG A 1 182 ? 10.874 6.613 -4.621 1.00 94.88 182 ARG A CA 1
ATOM 1491 C C . ARG A 1 182 ? 11.602 6.933 -5.926 1.00 94.88 182 ARG A C 1
ATOM 1493 O O . ARG A 1 182 ? 11.058 6.705 -7.008 1.00 94.88 182 ARG A O 1
ATOM 1500 N N . LYS A 1 183 ? 12.845 7.417 -5.842 1.00 95.62 183 LYS A N 1
ATOM 1501 C CA . LYS A 1 183 ? 13.681 7.682 -7.022 1.00 95.62 183 LYS A CA 1
ATOM 1502 C C . LYS A 1 183 ? 14.054 6.401 -7.758 1.00 95.62 183 LYS A C 1
ATOM 1504 O O . LYS A 1 183 ? 13.976 6.394 -8.983 1.00 95.62 183 LYS A O 1
ATOM 1509 N N . SER A 1 184 ? 14.443 5.347 -7.047 1.00 96.94 184 SER A N 1
ATOM 1510 C CA . SER A 1 184 ? 14.786 4.041 -7.626 1.00 96.94 184 SER A CA 1
ATOM 1511 C C . SER A 1 184 ? 13.606 3.471 -8.416 1.00 96.94 184 SER A C 1
ATOM 1513 O O . SER A 1 184 ? 13.754 3.121 -9.587 1.00 96.94 184 SER A O 1
ATOM 1515 N N . THR A 1 185 ? 12.402 3.550 -7.845 1.00 98.00 185 THR A N 1
ATOM 1516 C CA . THR A 1 185 ? 11.143 3.188 -8.517 1.00 98.00 185 THR A CA 1
ATOM 1517 C C . THR A 1 185 ? 10.882 4.035 -9.759 1.00 98.00 185 THR A C 1
ATOM 1519 O O . THR A 1 185 ? 10.637 3.494 -10.837 1.00 98.00 185 THR A O 1
ATOM 1522 N N . ALA A 1 186 ? 10.988 5.362 -9.650 1.00 97.69 186 ALA A N 1
ATOM 1523 C CA . ALA A 1 186 ? 10.788 6.256 -10.787 1.00 97.69 186 ALA A CA 1
ATOM 1524 C C . ALA A 1 186 ? 11.794 5.986 -11.921 1.00 97.69 186 ALA A C 1
ATOM 1526 O O . ALA A 1 186 ? 11.412 5.950 -13.088 1.00 97.69 186 ALA A O 1
ATOM 1527 N N . LYS A 1 187 ? 13.071 5.750 -11.594 1.00 97.00 187 LYS A N 1
ATOM 1528 C CA . LYS A 1 187 ? 14.115 5.414 -12.574 1.00 97.00 187 LYS A CA 1
ATOM 1529 C C . LYS A 1 187 ? 13.821 4.095 -13.287 1.00 97.00 187 LYS A C 1
ATOM 1531 O O . LYS A 1 187 ? 13.931 4.051 -14.512 1.00 97.00 187 LYS A O 1
ATOM 1536 N N . ALA A 1 188 ? 13.411 3.059 -12.550 1.00 98.12 188 ALA A N 1
ATOM 1537 C CA . ALA A 1 188 ? 13.020 1.775 -13.131 1.00 98.12 188 ALA A CA 1
ATOM 1538 C C . ALA A 1 188 ? 11.842 1.943 -14.109 1.00 98.12 188 ALA A C 1
ATOM 1540 O O . ALA A 1 188 ? 11.916 1.494 -15.253 1.00 98.12 188 ALA A O 1
ATOM 1541 N N . LEU A 1 189 ? 10.799 2.677 -13.705 1.00 98.38 189 LEU A N 1
ATOM 1542 C CA . LEU A 1 189 ? 9.626 2.975 -14.537 1.00 98.38 189 LEU A CA 1
ATOM 1543 C C . LEU A 1 189 ? 9.976 3.770 -15.805 1.00 98.38 189 LEU A C 1
ATOM 1545 O O . LEU A 1 189 ? 9.561 3.387 -16.900 1.00 98.38 189 LEU A O 1
ATOM 1549 N N . ILE A 1 190 ? 10.765 4.846 -15.680 1.00 97.62 190 ILE A N 1
ATOM 1550 C CA . ILE A 1 190 ? 11.211 5.670 -16.819 1.00 97.62 190 ILE A CA 1
ATOM 1551 C C . ILE A 1 190 ? 11.987 4.814 -17.812 1.00 97.62 190 ILE A C 1
ATOM 1553 O O . ILE A 1 190 ? 11.685 4.838 -19.004 1.00 97.62 190 ILE A O 1
ATOM 1557 N N . LYS A 1 191 ? 12.954 4.030 -17.321 1.00 97.50 191 LYS A N 1
ATOM 1558 C CA . LYS A 1 191 ? 13.763 3.140 -18.157 1.00 97.50 191 LYS A CA 1
ATOM 1559 C C . LYS A 1 191 ? 12.889 2.104 -18.864 1.00 97.50 191 LYS A C 1
ATOM 1561 O O . LYS A 1 191 ? 13.074 1.874 -20.055 1.00 97.50 191 LYS A O 1
ATOM 1566 N N . LYS A 1 192 ? 11.943 1.486 -18.148 1.00 98.38 192 LYS A N 1
ATOM 1567 C CA . LYS A 1 192 ? 11.124 0.392 -18.682 1.00 98.38 192 LYS A CA 1
ATOM 1568 C C . LYS A 1 192 ? 10.109 0.850 -19.722 1.00 98.38 192 LYS A C 1
ATOM 1570 O O . LYS A 1 192 ? 9.942 0.179 -20.737 1.00 98.38 192 LYS A O 1
ATOM 1575 N N . PHE A 1 193 ? 9.433 1.965 -19.465 1.00 97.88 193 PHE A N 1
ATOM 1576 C CA . PHE A 1 193 ? 8.306 2.427 -20.278 1.00 97.88 193 PHE A CA 1
ATOM 1577 C C . PHE A 1 193 ? 8.624 3.660 -21.132 1.00 97.88 193 PHE A C 1
ATOM 1579 O O . PHE A 1 193 ? 7.742 4.163 -21.823 1.00 97.88 193 PHE A O 1
ATOM 1586 N N . ASN A 1 194 ? 9.870 4.148 -21.110 1.00 97.12 194 ASN A N 1
ATOM 1587 C CA . ASN A 1 194 ? 10.295 5.367 -21.805 1.00 97.12 194 ASN A CA 1
ATOM 1588 C C . ASN A 1 194 ? 9.412 6.582 -21.450 1.00 97.12 194 ASN A C 1
ATOM 1590 O O . ASN A 1 194 ? 8.987 7.353 -22.316 1.00 97.12 194 ASN A O 1
ATOM 1594 N N . ILE A 1 195 ? 9.090 6.721 -20.159 1.00 96.00 195 ILE A N 1
ATOM 1595 C CA . ILE A 1 195 ? 8.202 7.775 -19.656 1.00 96.00 195 ILE A CA 1
ATOM 1596 C C . ILE A 1 195 ? 8.908 9.124 -19.784 1.00 96.00 195 ILE A C 1
ATOM 1598 O O . ILE A 1 195 ? 9.951 9.348 -19.174 1.00 96.00 195 ILE A O 1
ATOM 1602 N N . ARG A 1 196 ? 8.318 10.034 -20.565 1.00 92.94 196 ARG A N 1
ATOM 1603 C CA . ARG A 1 196 ? 8.830 11.406 -20.750 1.00 92.94 196 ARG A CA 1
ATOM 1604 C C . ARG A 1 196 ? 8.203 12.426 -19.802 1.00 92.94 196 ARG A C 1
ATOM 1606 O O . ARG A 1 196 ? 8.757 13.501 -19.604 1.00 92.94 196 ARG A O 1
ATOM 1613 N N . ASN A 1 197 ? 7.045 12.093 -19.242 1.00 91.44 197 ASN A N 1
ATOM 1614 C CA . ASN A 1 197 ? 6.333 12.939 -18.294 1.00 91.44 197 ASN A CA 1
ATOM 1615 C C . ASN A 1 197 ? 6.904 12.782 -16.879 1.00 91.44 197 ASN A C 1
ATOM 1617 O O . ASN A 1 197 ? 7.602 11.816 -16.571 1.00 91.44 197 ASN A O 1
ATOM 1621 N N . GLN A 1 198 ? 6.567 13.725 -16.001 1.00 92.50 198 GLN A N 1
ATOM 1622 C CA . GLN A 1 198 ? 6.915 13.625 -14.587 1.00 92.50 198 GLN A CA 1
ATOM 1623 C C . GLN A 1 198 ? 6.233 12.413 -13.935 1.00 92.50 198 GLN A C 1
ATOM 1625 O O . GLN A 1 198 ? 5.085 12.083 -14.240 1.00 92.50 198 GLN A O 1
ATOM 1630 N N . ILE A 1 199 ? 6.949 11.775 -13.007 1.00 94.94 199 ILE A N 1
ATOM 1631 C CA . ILE A 1 199 ? 6.405 10.732 -12.137 1.00 94.94 199 ILE A CA 1
ATOM 1632 C C . ILE A 1 199 ? 6.026 11.370 -10.805 1.00 94.94 199 ILE A C 1
ATOM 1634 O O . ILE A 1 199 ? 6.840 12.061 -10.196 1.00 94.94 199 ILE A O 1
ATOM 1638 N N . PHE A 1 200 ? 4.805 11.122 -10.349 1.00 93.75 200 PHE A N 1
ATOM 1639 C CA . PHE A 1 200 ? 4.254 11.630 -9.101 1.00 93.75 200 PHE A CA 1
ATOM 1640 C C . PHE A 1 200 ? 4.219 10.523 -8.052 1.00 93.75 200 PHE A C 1
ATOM 1642 O O . PHE A 1 200 ? 4.034 9.350 -8.369 1.00 93.75 200 PHE A O 1
ATOM 1649 N N . ASN A 1 201 ? 4.403 10.896 -6.787 1.00 90.69 201 ASN A N 1
ATOM 1650 C CA . ASN A 1 201 ? 4.305 9.942 -5.684 1.00 90.69 201 ASN A CA 1
ATOM 1651 C C . ASN A 1 201 ? 2.864 9.487 -5.477 1.00 90.69 201 ASN A C 1
ATOM 1653 O O . ASN A 1 201 ? 1.947 10.302 -5.557 1.00 90.69 201 ASN A O 1
ATOM 1657 N N . THR A 1 202 ? 2.664 8.228 -5.101 1.00 89.75 202 THR A N 1
ATOM 1658 C CA . THR A 1 202 ? 1.399 7.794 -4.500 1.00 89.75 202 THR A CA 1
ATOM 1659 C C . THR A 1 202 ? 1.221 8.484 -3.147 1.00 89.75 202 THR A C 1
ATOM 1661 O O . THR A 1 202 ? 2.178 8.612 -2.375 1.00 89.75 202 THR A O 1
ATOM 1664 N N . ARG A 1 203 ? 0.009 8.953 -2.846 1.00 86.69 203 ARG A N 1
ATOM 1665 C CA . ARG A 1 203 ? -0.337 9.441 -1.507 1.00 86.69 203 ARG A CA 1
ATOM 1666 C C . ARG A 1 203 ? -0.303 8.278 -0.527 1.00 86.69 203 ARG A C 1
ATOM 1668 O O . ARG A 1 203 ? -0.587 7.142 -0.900 1.00 86.69 203 ARG A O 1
ATOM 1675 N N . HIS A 1 204 ? 0.003 8.586 0.729 1.00 84.31 204 HIS A N 1
ATOM 1676 C CA . HIS A 1 204 ? -0.151 7.643 1.833 1.00 84.31 204 HIS A CA 1
ATOM 1677 C C . HIS A 1 204 ? -1.637 7.532 2.188 1.00 84.31 204 HIS A C 1
ATOM 1679 O O . HIS A 1 204 ? -2.155 8.203 3.074 1.00 84.31 204 HIS A O 1
ATOM 1685 N N . ALA A 1 205 ? -2.337 6.775 1.357 1.00 84.81 205 ALA A N 1
ATOM 1686 C CA . ALA A 1 205 ? -3.771 6.546 1.351 1.00 84.81 205 ALA A CA 1
ATOM 1687 C C . ALA A 1 205 ? -3.996 5.034 1.190 1.00 84.81 205 ALA A C 1
ATOM 1689 O O . ALA A 1 205 ? -3.030 4.317 0.919 1.00 84.81 205 ALA A O 1
ATOM 1690 N N . PRO A 1 206 ? -5.233 4.523 1.321 1.00 85.44 206 PRO A N 1
ATOM 1691 C CA . PRO A 1 206 ? -5.512 3.131 1.007 1.00 85.44 206 PRO A CA 1
ATOM 1692 C C . PRO A 1 206 ? -4.958 2.752 -0.369 1.00 85.44 206 PRO A C 1
ATOM 1694 O O . PRO A 1 206 ? -5.322 3.344 -1.390 1.00 85.44 206 PRO A O 1
ATOM 1697 N N . PHE A 1 207 ? -4.050 1.779 -0.393 1.00 87.56 207 PHE A N 1
ATOM 1698 C CA . PHE A 1 207 ? -3.410 1.333 -1.617 1.00 87.56 207 PHE A CA 1
ATOM 1699 C C . PHE A 1 207 ? -4.344 0.378 -2.333 1.00 87.56 207 PHE A C 1
ATOM 1701 O O . PHE A 1 207 ? -4.618 -0.733 -1.885 1.00 87.56 207 PHE A O 1
ATOM 1708 N N . VAL A 1 208 ? -4.864 0.842 -3.456 1.00 89.25 208 VAL A N 1
ATOM 1709 C CA . VAL A 1 208 ? -5.807 0.092 -4.270 1.00 89.25 208 VAL A CA 1
ATOM 1710 C C . VAL A 1 208 ? -5.073 -0.670 -5.359 1.00 89.25 208 VAL A C 1
ATOM 1712 O O . VAL A 1 208 ? -4.190 -0.133 -6.035 1.00 89.25 208 VAL A O 1
ATOM 1715 N N . TYR A 1 209 ? -5.448 -1.932 -5.522 1.00 91.62 209 TYR A N 1
ATOM 1716 C CA . TYR A 1 209 ? -4.724 -2.866 -6.359 1.00 91.62 209 TYR A CA 1
ATOM 1717 C C . TYR A 1 209 ? -5.659 -3.700 -7.229 1.00 91.62 209 TYR A C 1
ATOM 1719 O O . TYR A 1 209 ? -6.706 -4.181 -6.790 1.00 91.62 209 TYR A O 1
ATOM 1727 N N . HIS A 1 210 ? -5.207 -3.935 -8.461 1.00 92.06 210 HIS A N 1
ATOM 1728 C CA . HIS A 1 210 ? -5.687 -5.023 -9.301 1.00 92.06 210 HIS A CA 1
ATOM 1729 C C . HIS A 1 210 ? -4.641 -6.148 -9.324 1.00 92.06 210 HIS A C 1
ATOM 1731 O O . HIS A 1 210 ? -3.483 -5.926 -9.685 1.00 92.06 210 HIS A O 1
ATOM 1737 N N . LYS A 1 211 ? -5.036 -7.359 -8.925 1.00 89.81 211 LYS A N 1
ATOM 1738 C CA . LYS A 1 211 ? -4.171 -8.531 -8.715 1.00 89.81 211 LYS A CA 1
ATOM 1739 C C . LYS A 1 211 ? -3.395 -8.943 -9.968 1.00 89.81 211 LYS A C 1
ATOM 1741 O O . LYS A 1 211 ? -2.253 -9.374 -9.860 1.00 89.81 211 LYS A O 1
ATOM 1746 N N . GLU A 1 212 ? -3.994 -8.780 -11.147 1.00 93.25 212 GLU A N 1
ATOM 1747 C CA . GLU A 1 212 ? -3.402 -9.155 -12.445 1.00 93.25 212 GLU A CA 1
ATOM 1748 C C . GLU A 1 212 ? -2.122 -8.376 -12.785 1.00 93.25 212 GLU A C 1
ATOM 1750 O O . GLU A 1 212 ? -1.270 -8.862 -13.522 1.00 93.25 212 GLU A O 1
ATOM 1755 N N . VAL A 1 213 ? -1.945 -7.191 -12.201 1.00 97.25 213 VAL A N 1
ATOM 1756 C CA . VAL A 1 213 ? -0.779 -6.334 -12.454 1.00 97.25 213 VAL A CA 1
ATOM 1757 C C . VAL A 1 213 ? 0.487 -6.909 -11.814 1.00 97.25 213 VAL A C 1
ATOM 1759 O O . VAL A 1 213 ? 1.585 -6.702 -12.325 1.00 97.25 213 VAL A O 1
ATOM 1762 N N . PHE A 1 214 ? 0.366 -7.660 -10.714 1.00 97.50 214 PHE A N 1
ATOM 1763 C CA . PHE A 1 214 ? 1.526 -8.154 -9.965 1.00 97.50 214 PHE A CA 1
ATOM 1764 C C . PHE A 1 214 ? 2.391 -9.148 -10.751 1.00 97.50 214 PHE A C 1
ATOM 1766 O O . PHE A 1 214 ? 3.601 -8.925 -10.812 1.00 97.50 214 PHE A O 1
ATOM 1773 N N . PRO A 1 215 ? 1.838 -10.203 -11.390 1.00 97.88 215 PRO A N 1
ATOM 1774 C CA . PRO A 1 215 ? 2.627 -11.075 -12.258 1.00 97.88 215 PRO A CA 1
ATOM 1775 C C . PRO A 1 215 ? 3.353 -10.310 -13.365 1.00 97.88 215 PRO A C 1
ATOM 1777 O O . PRO A 1 215 ? 4.511 -10.604 -13.665 1.00 97.88 215 PRO A O 1
ATOM 1780 N N . LEU A 1 216 ? 2.698 -9.297 -13.942 1.00 98.25 216 LEU A N 1
ATOM 1781 C CA . LEU A 1 216 ? 3.318 -8.482 -14.972 1.00 98.25 216 LEU A CA 1
ATOM 1782 C C . LEU A 1 216 ? 4.488 -7.665 -14.419 1.00 98.25 216 LEU A C 1
ATOM 1784 O O . LEU A 1 216 ? 5.590 -7.719 -14.957 1.00 98.25 216 LEU A O 1
ATOM 1788 N N . MET A 1 217 ? 4.272 -6.952 -13.318 1.00 97.94 217 MET A N 1
ATOM 1789 C CA . MET A 1 217 ? 5.308 -6.199 -12.619 1.00 97.94 217 MET A CA 1
ATOM 1790 C C . MET A 1 217 ? 6.510 -7.093 -12.266 1.00 97.94 217 MET A C 1
ATOM 1792 O O . MET A 1 217 ? 7.649 -6.736 -12.565 1.00 97.94 217 MET A O 1
ATOM 1796 N N . LYS A 1 218 ? 6.263 -8.297 -11.733 1.00 97.62 218 LYS A N 1
ATOM 1797 C CA . LYS A 1 218 ? 7.305 -9.292 -11.431 1.00 97.62 218 LYS A CA 1
ATOM 1798 C C . LYS A 1 218 ? 8.108 -9.701 -12.664 1.00 97.62 218 LYS A C 1
ATOM 1800 O O . LYS A 1 218 ? 9.317 -9.858 -12.565 1.00 97.62 218 LYS A O 1
ATOM 1805 N N . ARG A 1 219 ? 7.464 -9.836 -13.826 1.00 98.19 219 ARG A N 1
ATOM 1806 C CA . ARG A 1 219 ? 8.149 -10.122 -15.096 1.00 98.19 219 ARG A CA 1
ATOM 1807 C C . ARG A 1 219 ? 8.942 -8.920 -15.609 1.00 98.19 219 ARG A C 1
ATOM 1809 O O . ARG A 1 219 ? 10.056 -9.081 -16.097 1.00 98.19 219 ARG A O 1
ATOM 1816 N N . LEU A 1 220 ? 8.362 -7.722 -15.559 1.00 98.56 220 LEU A N 1
ATOM 1817 C CA . LEU A 1 220 ? 8.954 -6.525 -16.158 1.00 98.56 220 LEU A CA 1
ATOM 1818 C C . LEU A 1 220 ? 10.156 -5.988 -15.376 1.00 98.56 220 LEU A C 1
ATOM 1820 O O . LEU A 1 220 ? 11.050 -5.439 -16.025 1.00 98.56 220 LEU A O 1
ATOM 1824 N N . PHE A 1 221 ? 10.157 -6.168 -14.052 1.00 98.56 221 PHE A N 1
ATOM 1825 C CA . PHE A 1 221 ? 11.131 -5.631 -13.092 1.00 98.56 221 PHE A CA 1
ATOM 1826 C C . PHE A 1 221 ? 11.767 -6.747 -12.246 1.00 98.56 221 PHE A C 1
ATOM 1828 O O . PHE A 1 221 ? 11.974 -6.593 -11.044 1.00 98.56 221 PHE A O 1
ATOM 1835 N N . ALA A 1 222 ? 11.986 -7.922 -12.847 1.00 98.19 222 ALA A N 1
ATOM 1836 C CA . ALA A 1 222 ? 12.396 -9.12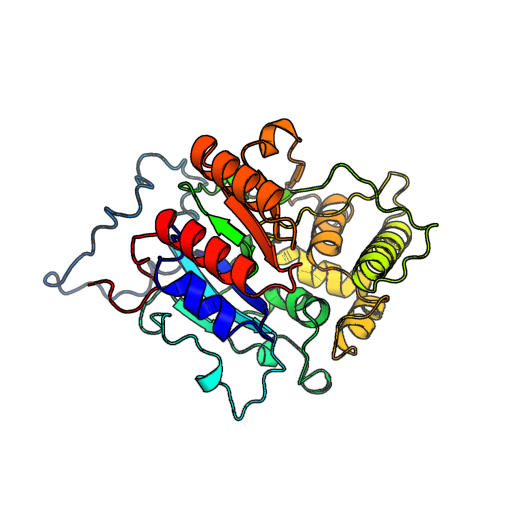9 -12.129 1.00 98.19 222 ALA A CA 1
ATOM 1837 C C . ALA A 1 222 ? 13.697 -8.941 -11.333 1.00 98.19 222 ALA A C 1
ATOM 1839 O O . ALA A 1 222 ? 13.787 -9.384 -10.190 1.00 98.19 222 ALA A O 1
ATOM 1840 N N . GLU A 1 223 ? 14.686 -8.266 -11.922 1.00 98.06 223 GLU A N 1
ATOM 1841 C CA . GLU A 1 223 ? 15.984 -8.015 -11.292 1.00 98.06 223 GLU A CA 1
ATOM 1842 C C . GLU A 1 223 ? 15.847 -7.047 -10.110 1.00 98.06 223 GLU A C 1
ATOM 1844 O O . GLU A 1 223 ? 16.278 -7.351 -8.997 1.00 98.06 223 GLU A O 1
ATOM 1849 N N . GLU A 1 224 ? 15.171 -5.916 -10.317 1.00 98.50 224 GLU A N 1
ATOM 1850 C CA . GLU A 1 224 ? 14.994 -4.887 -9.292 1.00 98.50 224 GLU A CA 1
ATOM 1851 C C . GLU A 1 224 ? 14.132 -5.376 -8.116 1.00 98.50 224 GLU A C 1
ATOM 1853 O O . GLU A 1 224 ? 14.390 -5.056 -6.950 1.00 98.50 224 GLU A O 1
ATOM 1858 N N . LEU A 1 225 ? 13.117 -6.193 -8.402 1.00 98.19 225 LEU A N 1
ATOM 1859 C CA . LEU A 1 225 ? 12.249 -6.790 -7.389 1.00 98.19 225 LEU A CA 1
ATOM 1860 C C . LEU A 1 225 ? 12.924 -7.946 -6.648 1.00 98.19 225 LEU A C 1
ATOM 1862 O O . LEU A 1 225 ? 12.692 -8.106 -5.448 1.00 98.19 225 LEU A O 1
ATOM 1866 N N . LYS A 1 226 ? 13.809 -8.709 -7.304 1.00 97.56 226 LYS A N 1
ATOM 1867 C CA . LYS A 1 226 ? 14.677 -9.673 -6.612 1.00 97.56 226 LYS A CA 1
ATOM 1868 C C . LYS A 1 226 ? 15.632 -8.952 -5.658 1.00 97.56 226 LYS A C 1
ATOM 1870 O O . LYS A 1 226 ? 15.726 -9.337 -4.497 1.00 97.56 226 LYS A O 1
ATOM 1875 N N . ASN A 1 227 ? 16.250 -7.856 -6.104 1.00 97.88 227 ASN A N 1
ATOM 1876 C CA . ASN A 1 227 ? 17.091 -7.016 -5.248 1.00 97.88 227 ASN A CA 1
ATOM 1877 C C . ASN A 1 227 ? 16.312 -6.489 -4.030 1.00 97.88 227 ASN A C 1
ATOM 1879 O O . ASN A 1 227 ? 16.750 -6.669 -2.899 1.00 97.88 227 ASN A O 1
ATOM 1883 N N . THR A 1 228 ? 15.108 -5.946 -4.253 1.00 97.56 228 THR A N 1
ATOM 1884 C CA . THR A 1 228 ? 14.203 -5.499 -3.176 1.00 97.56 228 THR A CA 1
ATOM 1885 C C . THR A 1 228 ? 13.897 -6.626 -2.180 1.00 97.56 228 THR A C 1
ATOM 1887 O O . THR A 1 228 ? 13.884 -6.391 -0.974 1.00 97.56 228 THR A O 1
ATOM 1890 N N . SER A 1 229 ? 13.673 -7.855 -2.666 1.00 96.06 229 SER A N 1
ATOM 1891 C CA . SER A 1 229 ? 13.347 -9.013 -1.813 1.00 96.06 229 SER A CA 1
ATOM 1892 C C . SER A 1 229 ? 14.502 -9.414 -0.891 1.00 96.06 229 SER A C 1
ATOM 1894 O O . SER A 1 229 ? 14.265 -9.757 0.265 1.00 96.06 229 SER A O 1
ATOM 1896 N N . SER A 1 230 ? 15.744 -9.274 -1.368 1.00 95.62 230 SER A N 1
ATOM 1897 C CA . SER A 1 230 ? 16.947 -9.643 -0.612 1.00 95.62 230 SER A CA 1
ATOM 1898 C C . SER A 1 230 ? 17.232 -8.738 0.597 1.00 95.62 230 SER A C 1
ATOM 1900 O O . SER A 1 230 ? 17.962 -9.119 1.517 1.00 95.62 230 SER A O 1
ATOM 1902 N N . HIS A 1 231 ? 16.653 -7.531 0.636 1.00 94.50 231 HIS A N 1
ATOM 1903 C CA . HIS A 1 231 ? 16.854 -6.601 1.740 1.00 94.50 231 HIS A CA 1
ATOM 1904 C C . HIS A 1 231 ? 15.941 -6.941 2.924 1.00 94.50 231 HIS A C 1
ATOM 1906 O O . HIS A 1 231 ? 14.715 -6.850 2.845 1.00 94.50 231 HIS A O 1
ATOM 1912 N N . LYS A 1 232 ? 16.551 -7.255 4.072 1.00 90.75 232 LYS A N 1
ATOM 1913 C CA . LYS A 1 232 ? 15.835 -7.589 5.318 1.00 90.75 232 LYS A CA 1
ATOM 1914 C C . LYS A 1 232 ? 15.136 -6.380 5.958 1.00 90.75 232 LYS A C 1
ATOM 1916 O O . LYS A 1 232 ? 14.139 -6.555 6.650 1.00 90.75 232 LYS A O 1
ATOM 1921 N N . PHE A 1 233 ? 15.626 -5.169 5.693 1.00 89.94 233 PHE A N 1
ATOM 1922 C CA . PHE A 1 233 ? 15.032 -3.886 6.087 1.00 89.94 233 PHE A CA 1
ATOM 1923 C C . PHE A 1 233 ? 14.929 -2.975 4.863 1.00 89.94 233 PHE A C 1
ATOM 1925 O O . PHE A 1 233 ? 15.598 -3.223 3.861 1.00 89.94 233 PHE A O 1
ATOM 1932 N N . ARG A 1 234 ? 14.109 -1.919 4.942 1.00 88.06 234 ARG A N 1
ATOM 1933 C CA . ARG A 1 234 ? 13.938 -0.975 3.828 1.00 88.06 234 ARG A CA 1
ATOM 1934 C C . ARG A 1 234 ? 15.280 -0.414 3.365 1.00 88.06 234 ARG A C 1
ATOM 1936 O O . ARG A 1 234 ? 16.078 0.064 4.173 1.00 88.06 234 ARG A O 1
ATOM 1943 N N . HIS A 1 235 ? 15.483 -0.410 2.057 1.00 94.69 235 HIS A N 1
ATOM 1944 C CA . HIS A 1 235 ? 16.717 0.016 1.422 1.00 94.69 235 HIS A CA 1
ATOM 1945 C C . HIS A 1 235 ? 16.451 1.062 0.336 1.00 94.69 235 HIS A C 1
ATOM 1947 O O . HIS A 1 235 ? 15.409 1.074 -0.319 1.00 94.69 235 HIS A O 1
ATOM 1953 N N . LYS A 1 236 ? 17.426 1.947 0.108 1.00 95.44 236 LYS A N 1
ATOM 1954 C CA . LYS A 1 236 ? 17.351 3.024 -0.899 1.00 95.44 236 LYS A CA 1
ATOM 1955 C C . LYS A 1 236 ? 17.111 2.521 -2.332 1.00 95.44 236 LYS A C 1
ATOM 1957 O O . LYS A 1 236 ? 16.583 3.256 -3.163 1.00 95.44 236 LYS A O 1
ATOM 1962 N N . ASP A 1 237 ? 17.481 1.274 -2.605 1.00 96.25 237 ASP A N 1
ATOM 1963 C CA . ASP A 1 237 ? 17.357 0.645 -3.924 1.00 96.25 237 ASP A CA 1
ATOM 1964 C C . ASP A 1 237 ? 16.082 -0.206 -4.056 1.00 96.25 237 ASP A C 1
ATOM 1966 O O . ASP A 1 237 ? 15.871 -0.842 -5.086 1.00 96.25 237 ASP A O 1
ATOM 1970 N N . ASP A 1 238 ? 15.222 -0.211 -3.033 1.00 97.50 238 ASP A N 1
ATOM 1971 C CA . ASP A 1 238 ? 13.922 -0.875 -3.096 1.00 97.50 238 ASP A CA 1
ATOM 1972 C C . ASP A 1 238 ? 12.996 -0.212 -4.114 1.00 97.50 238 ASP A C 1
ATOM 1974 O O . ASP A 1 238 ? 12.977 1.018 -4.263 1.00 97.50 238 ASP A O 1
ATOM 1978 N N . LEU A 1 239 ? 12.141 -1.025 -4.735 1.00 98.12 239 LEU A N 1
ATOM 1979 C CA . LEU A 1 239 ? 10.996 -0.522 -5.483 1.00 98.12 239 LEU A CA 1
ATOM 1980 C C . LEU A 1 239 ? 9.750 -0.442 -4.591 1.00 98.12 239 LEU A C 1
ATOM 1982 O O . LEU A 1 239 ? 9.402 -1.392 -3.895 1.00 98.12 239 LEU A O 1
ATOM 1986 N N . ILE A 1 240 ? 9.050 0.690 -4.642 1.00 95.88 240 ILE A N 1
ATOM 1987 C CA . ILE A 1 240 ? 7.821 0.943 -3.883 1.00 95.88 240 ILE A CA 1
ATOM 1988 C C . ILE A 1 240 ? 6.635 0.351 -4.644 1.00 95.88 240 ILE A C 1
ATOM 1990 O O . ILE A 1 240 ? 6.264 0.848 -5.711 1.00 95.88 240 ILE A O 1
ATOM 1994 N N . THR A 1 241 ? 6.020 -0.685 -4.071 1.00 95.44 241 THR A N 1
ATOM 1995 C CA . THR A 1 241 ? 4.950 -1.471 -4.708 1.00 95.44 241 THR A CA 1
ATOM 1996 C C . THR A 1 241 ? 3.754 -0.635 -5.183 1.00 95.44 241 THR A C 1
ATOM 1998 O O . THR A 1 241 ? 3.404 -0.785 -6.355 1.00 95.44 241 THR A O 1
ATOM 2001 N N . PRO A 1 242 ? 3.154 0.276 -4.384 1.00 94.06 242 PRO A N 1
ATOM 2002 C CA . PRO A 1 242 ? 2.038 1.100 -4.857 1.00 94.06 242 PRO A CA 1
ATOM 2003 C C . PRO A 1 242 ? 2.382 1.900 -6.118 1.00 94.06 242 PRO A C 1
ATOM 2005 O O . PRO A 1 242 ? 1.648 1.884 -7.105 1.00 94.06 242 PRO A O 1
ATOM 2008 N N . LEU A 1 243 ? 3.545 2.556 -6.109 1.00 96.12 243 LEU A N 1
ATOM 2009 C CA . LEU A 1 243 ? 4.008 3.387 -7.214 1.00 96.12 243 LEU A CA 1
ATOM 2010 C C . LEU A 1 243 ? 4.312 2.544 -8.460 1.00 96.12 243 LEU A C 1
ATOM 2012 O O . LEU A 1 243 ? 3.905 2.905 -9.565 1.00 96.12 243 LEU A O 1
ATOM 2016 N N . LEU A 1 244 ? 4.996 1.412 -8.281 1.00 98.12 244 LEU A N 1
ATOM 2017 C CA . LEU A 1 244 ? 5.330 0.497 -9.368 1.00 98.12 244 LEU A CA 1
ATOM 2018 C C . LEU A 1 244 ? 4.070 -0.116 -9.998 1.00 98.12 244 LEU A C 1
ATOM 2020 O O . LEU A 1 244 ? 3.966 -0.169 -11.224 1.00 98.12 244 LEU A O 1
ATOM 2024 N N . HIS A 1 245 ? 3.096 -0.521 -9.179 1.00 97.50 245 HIS A N 1
ATOM 2025 C CA . HIS A 1 245 ? 1.817 -1.084 -9.621 1.00 97.50 245 HIS A CA 1
ATOM 2026 C C . HIS A 1 245 ? 1.006 -0.081 -10.447 1.00 97.50 245 HIS A C 1
ATOM 2028 O O . HIS A 1 245 ? 0.610 -0.393 -11.575 1.00 97.50 245 HIS A O 1
ATOM 2034 N N . HIS A 1 246 ? 0.796 1.134 -9.930 1.00 96.50 246 HIS A N 1
ATOM 2035 C CA . HIS A 1 246 ? -0.052 2.131 -10.596 1.00 96.50 246 HIS A CA 1
ATOM 2036 C C . HIS A 1 246 ? 0.538 2.548 -11.944 1.00 96.50 246 HIS A C 1
ATOM 2038 O O . HIS A 1 246 ? -0.158 2.515 -12.957 1.00 96.50 246 HIS A O 1
ATOM 2044 N N . TYR A 1 247 ? 1.843 2.830 -12.006 1.00 97.56 247 TYR A N 1
ATOM 2045 C CA . TYR A 1 247 ? 2.486 3.175 -13.277 1.00 97.56 247 TYR A CA 1
ATOM 2046 C C . TYR A 1 247 ? 2.590 1.990 -14.244 1.00 97.56 247 TYR A C 1
ATOM 2048 O O . TYR A 1 247 ? 2.468 2.193 -15.450 1.00 97.56 247 TYR A O 1
ATOM 2056 N N . THR A 1 248 ? 2.755 0.755 -13.759 1.00 98.00 248 THR A N 1
ATOM 2057 C CA . THR A 1 248 ? 2.676 -0.431 -14.632 1.00 98.00 248 THR A CA 1
ATOM 2058 C C . THR A 1 248 ? 1.287 -0.550 -15.253 1.00 98.00 248 THR A C 1
ATOM 2060 O O . THR A 1 248 ? 1.185 -0.776 -16.453 1.00 98.00 248 THR A O 1
ATOM 2063 N N . THR A 1 249 ? 0.229 -0.313 -14.472 1.00 96.75 249 THR A N 1
ATOM 2064 C CA . THR A 1 249 ? -1.157 -0.300 -14.971 1.00 96.75 249 THR A CA 1
ATOM 2065 C C . THR A 1 249 ? -1.368 0.767 -16.047 1.00 96.75 249 THR A C 1
ATOM 2067 O O . THR A 1 249 ? -2.056 0.519 -17.027 1.00 96.75 249 THR A O 1
ATOM 2070 N N . MET A 1 250 ? -0.758 1.945 -15.894 1.00 95.69 250 MET A N 1
ATOM 2071 C CA . MET A 1 250 ? -0.928 3.058 -16.837 1.00 95.69 250 MET A CA 1
ATOM 2072 C C . MET A 1 250 ? -0.141 2.906 -18.146 1.00 95.69 250 MET A C 1
ATOM 2074 O O . MET A 1 250 ? -0.561 3.455 -19.161 1.00 95.69 250 MET A O 1
ATOM 2078 N N . TYR A 1 251 ? 1.028 2.259 -18.115 1.00 97.19 251 TYR A N 1
ATOM 2079 C CA . TYR A 1 251 ? 1.985 2.294 -19.232 1.00 97.19 251 TYR A CA 1
ATOM 2080 C C . TYR A 1 251 ? 2.227 0.942 -19.909 1.00 97.19 251 TYR A C 1
ATOM 2082 O O . TYR A 1 251 ? 2.762 0.908 -21.022 1.00 97.19 251 TYR A O 1
ATOM 2090 N N . ALA A 1 252 ? 1.878 -0.179 -19.274 1.00 97.44 252 ALA A N 1
ATOM 2091 C CA . ALA A 1 252 ? 2.049 -1.484 -19.892 1.00 97.44 252 ALA A CA 1
ATOM 2092 C C . ALA A 1 252 ? 0.875 -1.798 -20.829 1.00 97.44 252 ALA A C 1
ATOM 2094 O O . ALA A 1 252 ? -0.234 -2.037 -20.370 1.00 97.44 252 ALA A O 1
ATOM 2095 N N . LYS A 1 253 ? 1.156 -1.903 -22.134 1.00 96.38 253 LYS A N 1
ATOM 2096 C CA . LYS A 1 253 ? 0.160 -2.235 -23.177 1.00 96.38 253 LYS A CA 1
ATOM 2097 C C . LYS A 1 253 ? -0.631 -3.517 -22.904 1.00 96.38 253 LYS A C 1
ATOM 2099 O O . LYS A 1 253 ? -1.764 -3.680 -23.333 1.00 96.38 253 LYS A O 1
ATOM 2104 N N . GLU A 1 254 ? -0.015 -4.455 -22.194 1.00 97.38 254 GLU A N 1
ATOM 2105 C CA . GLU A 1 254 ? -0.623 -5.733 -21.809 1.00 97.38 254 GLU A CA 1
ATOM 2106 C C . GLU A 1 254 ? -1.763 -5.566 -20.791 1.00 97.38 254 GLU A C 1
ATOM 2108 O O . GLU A 1 254 ? -2.472 -6.530 -20.520 1.00 97.38 254 GLU A O 1
ATOM 2113 N N . LEU A 1 255 ? -1.927 -4.364 -20.230 1.00 95.50 255 LEU A N 1
ATOM 2114 C CA . LEU A 1 255 ? -2.974 -3.992 -19.285 1.00 95.50 255 LEU A CA 1
ATOM 2115 C C . LEU A 1 255 ? -3.911 -2.913 -19.848 1.00 95.50 255 LEU A C 1
ATOM 2117 O O . LEU A 1 255 ? -4.662 -2.327 -19.076 1.00 95.50 255 LEU A O 1
ATOM 2121 N N . ASP A 1 256 ? -3.917 -2.661 -21.164 1.00 93.44 256 ASP A N 1
ATOM 2122 C CA . ASP A 1 256 ? -4.795 -1.654 -21.790 1.00 93.44 256 ASP A CA 1
ATOM 2123 C C . ASP A 1 256 ? -6.297 -1.951 -21.569 1.00 93.44 256 ASP A C 1
ATOM 2125 O O . ASP A 1 256 ? -7.136 -1.057 -21.673 1.00 93.44 256 ASP A O 1
ATOM 2129 N N . HIS A 1 257 ? -6.655 -3.199 -21.233 1.00 89.38 257 HIS A N 1
ATOM 2130 C CA . HIS A 1 257 ? -8.014 -3.586 -20.831 1.00 89.38 257 HIS A CA 1
ATOM 2131 C C . HIS A 1 257 ? -8.370 -3.192 -19.394 1.00 89.38 257 HIS A C 1
ATOM 2133 O O . HIS A 1 257 ? -9.549 -3.210 -19.037 1.00 89.38 257 HIS A O 1
ATOM 2139 N N . LEU A 1 258 ? -7.384 -2.881 -18.549 1.00 89.19 258 LEU A N 1
ATOM 2140 C CA . LEU A 1 258 ? -7.618 -2.438 -17.182 1.00 89.19 258 LEU A CA 1
ATOM 2141 C C . LEU A 1 258 ? -7.854 -0.938 -17.168 1.00 89.19 258 LEU A C 1
ATOM 2143 O O . LEU A 1 258 ? -6.962 -0.125 -17.407 1.00 89.19 258 LEU A O 1
ATOM 2147 N N . HIS A 1 259 ? -9.081 -0.570 -16.828 1.00 88.44 259 HIS A N 1
ATOM 2148 C CA . HIS A 1 259 ? -9.434 0.825 -16.677 1.00 88.44 259 HIS A CA 1
ATOM 2149 C C . HIS A 1 259 ? -8.782 1.397 -15.414 1.00 88.44 259 HIS A C 1
ATOM 2151 O O . HIS A 1 259 ? -8.505 0.699 -14.432 1.00 88.44 259 HIS A O 1
ATOM 2157 N N . TRP A 1 260 ? -8.537 2.698 -15.429 1.00 92.81 260 TRP A N 1
ATOM 2158 C CA . TRP A 1 260 ? -8.004 3.412 -14.283 1.00 92.81 260 TRP A CA 1
ATOM 2159 C C . TRP A 1 260 ? -8.434 4.870 -14.325 1.00 92.81 260 TRP A C 1
ATOM 2161 O O . TRP A 1 260 ? -8.759 5.422 -15.378 1.00 92.81 260 TRP A O 1
ATOM 2171 N N . LYS A 1 261 ? -8.429 5.505 -13.155 1.00 90.06 261 LYS A N 1
ATOM 2172 C CA . LYS A 1 261 ? -8.751 6.922 -13.015 1.00 90.06 261 LYS A CA 1
ATOM 2173 C C . LYS A 1 261 ? -7.750 7.600 -12.099 1.00 90.06 261 LYS A C 1
ATOM 2175 O O . LYS A 1 261 ? -7.570 7.198 -10.957 1.00 90.06 261 LYS A O 1
ATOM 2180 N N . TYR A 1 262 ? -7.148 8.679 -12.584 1.00 87.88 262 TYR A N 1
ATOM 2181 C CA . TYR A 1 262 ? -6.430 9.623 -11.737 1.00 87.88 262 TYR A CA 1
ATOM 2182 C C . TYR A 1 262 ? -7.443 10.470 -10.957 1.00 87.88 262 TYR A C 1
ATOM 2184 O O . TYR A 1 262 ? -8.266 11.150 -11.579 1.00 87.88 262 TYR A O 1
ATOM 2192 N N . LEU A 1 263 ? -7.397 10.446 -9.622 1.00 84.88 263 LEU A N 1
ATOM 2193 C CA . LEU A 1 263 ? -8.234 11.332 -8.811 1.00 84.88 263 LEU A CA 1
ATOM 2194 C C . LEU A 1 263 ? -7.629 12.735 -8.763 1.00 84.88 263 LEU A C 1
ATOM 2196 O O . LEU A 1 263 ? -6.454 12.908 -8.443 1.00 84.88 263 LEU A O 1
ATOM 2200 N N . LYS A 1 264 ? -8.434 13.751 -9.080 1.00 80.31 264 LYS A N 1
ATOM 2201 C CA . LYS A 1 264 ? -8.027 15.160 -8.972 1.00 80.31 264 LYS A CA 1
ATOM 2202 C C . LYS A 1 264 ? -7.989 15.603 -7.512 1.00 80.31 264 LYS A C 1
ATOM 2204 O O . LYS A 1 264 ? -8.690 15.043 -6.675 1.00 80.31 264 LYS A O 1
ATOM 2209 N N . ASP A 1 265 ? -7.242 16.667 -7.217 1.00 76.88 265 ASP A N 1
ATOM 2210 C CA . ASP A 1 265 ? -7.161 17.228 -5.860 1.00 76.88 265 ASP A CA 1
ATOM 2211 C C . ASP A 1 265 ? -8.543 17.549 -5.270 1.00 76.88 265 ASP A C 1
ATOM 2213 O O . ASP A 1 265 ? -8.777 17.245 -4.105 1.00 76.88 265 ASP A O 1
ATOM 2217 N N . THR A 1 266 ? -9.480 18.044 -6.087 1.00 77.12 266 THR A N 1
ATOM 2218 C CA . THR A 1 266 ? -10.872 18.319 -5.684 1.00 77.12 266 THR A CA 1
ATOM 2219 C C . THR A 1 266 ? -11.645 17.060 -5.293 1.00 77.12 266 THR A C 1
ATOM 2221 O O . THR A 1 266 ? -12.476 17.077 -4.395 1.00 77.12 266 THR A O 1
ATOM 2224 N N . GLU A 1 267 ? -11.366 15.936 -5.955 1.00 77.75 267 GLU A N 1
ATOM 2225 C CA . GLU A 1 267 ? -11.958 14.629 -5.634 1.00 77.75 267 GLU A CA 1
ATOM 2226 C C . GLU A 1 267 ? -11.294 13.997 -4.405 1.00 77.75 267 GLU A C 1
ATOM 2228 O O . GLU A 1 267 ? -11.793 13.014 -3.860 1.00 77.75 267 GLU A O 1
ATOM 2233 N N . MET A 1 268 ? -10.169 14.572 -3.971 1.00 78.50 268 MET A N 1
ATOM 2234 C CA . MET A 1 268 ? -9.398 14.146 -2.817 1.00 78.50 268 MET A CA 1
ATOM 2235 C C . MET A 1 268 ? -9.509 15.088 -1.615 1.00 78.50 268 MET A C 1
ATOM 2237 O O . MET A 1 268 ? -8.835 14.861 -0.612 1.00 78.50 268 MET A O 1
ATOM 2241 N N . GLU A 1 269 ? -10.362 16.114 -1.677 1.00 75.88 269 GLU A N 1
ATOM 2242 C CA . GLU A 1 269 ? -10.604 17.048 -0.564 1.00 75.88 269 GLU A CA 1
ATOM 2243 C C . GLU A 1 269 ? -11.127 16.346 0.692 1.00 75.88 269 GLU A C 1
ATOM 2245 O O . GLU A 1 269 ? -10.890 16.797 1.811 1.00 75.88 269 GLU A O 1
ATOM 2250 N N . ASP A 1 270 ? -11.785 15.205 0.500 1.00 75.69 270 ASP A N 1
ATOM 2251 C CA . ASP A 1 270 ? -12.301 14.339 1.550 1.00 75.69 270 ASP A CA 1
ATOM 2252 C C . ASP A 1 270 ? -11.259 13.345 2.100 1.00 75.69 270 ASP A C 1
ATOM 2254 O O . ASP A 1 270 ? -11.615 12.476 2.903 1.00 75.69 270 ASP A O 1
ATOM 2258 N N . PHE A 1 271 ? -9.989 13.447 1.697 1.00 79.00 271 PHE A N 1
ATOM 2259 C CA . PHE A 1 271 ? -8.894 12.603 2.182 1.00 79.00 271 PHE A CA 1
ATOM 2260 C C . PHE A 1 271 ? -7.844 13.455 2.889 1.00 79.00 271 PHE A C 1
ATOM 2262 O O . PHE A 1 271 ? -7.261 14.373 2.310 1.00 79.00 271 PHE A O 1
ATOM 2269 N N . PHE A 1 272 ? -7.591 13.151 4.161 1.00 75.75 272 PHE A N 1
ATOM 2270 C CA . PHE A 1 272 ? -6.701 13.957 4.996 1.00 75.75 272 PHE A CA 1
ATOM 2271 C C . PHE A 1 272 ? -5.411 13.228 5.308 1.00 75.75 272 PHE A C 1
ATOM 2273 O O . PHE A 1 272 ? -5.429 12.168 5.915 1.00 75.75 272 PHE A O 1
ATOM 2280 N N . MET A 1 273 ? -4.287 13.856 4.983 1.00 70.88 273 MET A N 1
ATOM 2281 C CA . MET A 1 273 ? -2.990 13.397 5.455 1.00 70.88 273 MET A CA 1
ATOM 2282 C C . MET A 1 273 ? -2.439 14.335 6.512 1.00 70.88 273 MET A C 1
ATOM 2284 O O . MET A 1 273 ? -2.420 15.557 6.321 1.00 70.88 273 MET A O 1
ATOM 2288 N N . MET A 1 274 ? -1.984 13.764 7.626 1.00 73.00 274 MET A N 1
ATOM 2289 C CA . MET A 1 274 ? -1.196 14.491 8.607 1.00 73.00 274 MET A CA 1
ATOM 2290 C C . MET A 1 274 ? -0.081 13.627 9.187 1.00 73.00 274 MET A C 1
ATOM 2292 O O . MET A 1 274 ? -0.250 12.448 9.475 1.00 73.00 274 MET A O 1
ATOM 2296 N N . SER A 1 275 ? 1.063 14.270 9.375 1.00 71.94 275 SER A N 1
ATOM 2297 C CA . SER A 1 275 ? 2.116 13.790 10.257 1.00 71.94 275 SER A CA 1
ATOM 2298 C C . SER A 1 275 ? 1.825 14.333 11.658 1.00 71.94 275 SER A C 1
ATOM 2300 O O . SER A 1 275 ? 1.538 15.529 11.820 1.00 71.94 275 SER A O 1
ATOM 2302 N N . VAL A 1 276 ? 1.813 13.445 12.647 1.00 75.50 276 VAL A N 1
ATOM 2303 C CA . VAL A 1 276 ? 1.707 13.781 14.066 1.00 75.50 276 VAL A CA 1
ATOM 2304 C C . VAL A 1 276 ? 3.123 14.061 14.558 1.00 75.50 276 VAL A C 1
ATOM 2306 O O . VAL A 1 276 ? 3.937 13.156 14.667 1.00 75.50 276 VAL A O 1
ATOM 2309 N N . THR A 1 277 ? 3.421 15.329 14.825 1.00 83.94 277 THR A N 1
ATOM 2310 C CA . THR A 1 277 ? 4.754 15.801 15.240 1.00 83.94 277 THR A CA 1
ATOM 2311 C C . THR A 1 277 ? 4.754 16.260 16.698 1.00 83.94 277 THR A C 1
ATOM 2313 O O . THR A 1 277 ? 3.688 16.442 17.282 1.00 83.94 277 THR A O 1
ATOM 2316 N N . ASP A 1 278 ? 5.921 16.594 17.252 1.00 83.88 278 ASP A N 1
ATOM 2317 C CA . ASP A 1 278 ? 6.032 17.142 18.617 1.00 83.88 278 ASP A CA 1
ATOM 2318 C C . ASP A 1 278 ? 5.418 18.554 18.809 1.00 83.88 278 ASP A C 1
ATOM 2320 O O . ASP A 1 278 ? 5.289 19.035 19.935 1.00 83.88 278 ASP A O 1
ATOM 2324 N N . ASP A 1 279 ? 4.976 19.221 17.736 1.00 89.81 279 ASP A N 1
ATOM 2325 C CA . ASP A 1 279 ? 4.196 20.466 17.808 1.00 89.81 279 ASP A CA 1
ATOM 2326 C C . ASP A 1 279 ? 2.730 20.192 18.198 1.00 89.81 279 ASP A C 1
ATOM 2328 O O . ASP A 1 279 ? 1.845 20.036 17.346 1.00 89.81 279 ASP A O 1
ATOM 2332 N N . LEU A 1 280 ? 2.470 20.158 19.509 1.00 89.00 280 LEU A N 1
ATOM 2333 C CA . LEU A 1 280 ? 1.144 19.888 20.069 1.00 89.00 280 LEU A CA 1
ATOM 2334 C C . LEU A 1 280 ? 0.069 20.856 19.549 1.00 89.00 280 LEU A C 1
ATOM 2336 O O . LEU A 1 280 ? -1.040 20.430 19.234 1.00 89.00 280 LEU A O 1
ATOM 2340 N N . SER A 1 281 ? 0.377 22.148 19.422 1.00 91.38 281 SER A N 1
ATOM 2341 C CA . SER A 1 281 ? -0.591 23.151 18.955 1.00 91.38 281 SER A CA 1
ATOM 2342 C C . SER A 1 281 ? -1.044 22.860 17.525 1.00 91.38 281 SER A C 1
ATOM 2344 O O . SER A 1 281 ? -2.242 22.904 17.217 1.00 91.38 281 SER A O 1
ATOM 2346 N N . LYS A 1 282 ? -0.095 22.515 16.649 1.00 89.94 282 LYS A N 1
ATOM 2347 C CA . LYS A 1 282 ? -0.380 22.121 15.266 1.00 89.94 282 LYS A CA 1
ATOM 2348 C C . LYS A 1 282 ? -1.170 20.815 15.199 1.00 89.94 282 LYS A C 1
ATOM 2350 O O . LYS A 1 282 ? -2.130 20.734 14.430 1.00 89.94 282 LYS A O 1
ATOM 2355 N N . VAL A 1 283 ? -0.808 19.827 16.020 1.00 89.12 283 VAL A N 1
ATOM 2356 C CA . VAL A 1 283 ? -1.515 18.540 16.117 1.00 89.12 283 VAL A CA 1
ATOM 2357 C C . VAL A 1 283 ? -2.966 18.741 16.565 1.00 89.12 283 VAL A C 1
ATOM 2359 O O . VAL A 1 283 ? -3.883 18.298 15.872 1.00 89.12 283 VAL A O 1
ATOM 2362 N N . LEU A 1 284 ? -3.204 19.485 17.650 1.00 91.81 284 LEU A N 1
ATOM 2363 C CA . LEU A 1 284 ? -4.552 19.751 18.168 1.00 91.81 284 LEU A CA 1
ATOM 2364 C C . LEU A 1 284 ? -5.421 20.513 17.162 1.00 91.81 284 LEU A C 1
ATOM 2366 O O . LEU A 1 284 ? -6.585 20.161 16.960 1.00 91.81 284 LEU A O 1
ATOM 2370 N N . LYS A 1 285 ? -4.855 21.511 16.469 1.00 91.88 285 LYS A N 1
ATOM 2371 C CA . LYS A 1 285 ? -5.561 22.212 15.385 1.00 91.88 285 LYS A CA 1
ATOM 2372 C C . LYS A 1 285 ? -5.987 21.242 14.282 1.00 91.88 285 LYS A C 1
ATOM 2374 O O . LYS A 1 285 ? -7.095 21.351 13.759 1.00 91.88 285 LYS A O 1
ATOM 2379 N N . LYS A 1 286 ? -5.129 20.280 13.938 1.00 89.44 286 LYS A N 1
ATOM 2380 C CA . LYS A 1 286 ? -5.425 19.293 12.900 1.00 89.44 286 LYS A CA 1
ATOM 2381 C C . LYS A 1 286 ? -6.492 18.288 13.335 1.00 89.44 286 LYS A C 1
ATOM 2383 O O . LYS A 1 286 ? -7.371 17.971 12.537 1.00 89.44 286 LYS A O 1
ATOM 2388 N N . TYR A 1 287 ? -6.489 17.868 14.599 1.00 91.75 287 TYR A N 1
ATOM 2389 C CA . TYR A 1 287 ? -7.574 17.062 15.168 1.00 91.75 287 TYR A CA 1
ATOM 2390 C C . TYR A 1 287 ? -8.920 17.787 15.092 1.00 91.75 287 TYR A C 1
ATOM 2392 O O . TYR A 1 287 ? -9.906 17.199 14.651 1.00 91.75 287 TYR A O 1
ATOM 2400 N N . GLU A 1 288 ? -8.961 19.082 15.417 1.00 92.44 288 GLU A N 1
ATOM 2401 C CA . GLU A 1 288 ? -10.166 19.904 15.246 1.00 92.44 288 GLU A CA 1
ATOM 2402 C C . GLU A 1 288 ? -10.622 19.998 13.783 1.00 92.44 288 GLU A C 1
ATOM 2404 O O . GLU A 1 288 ?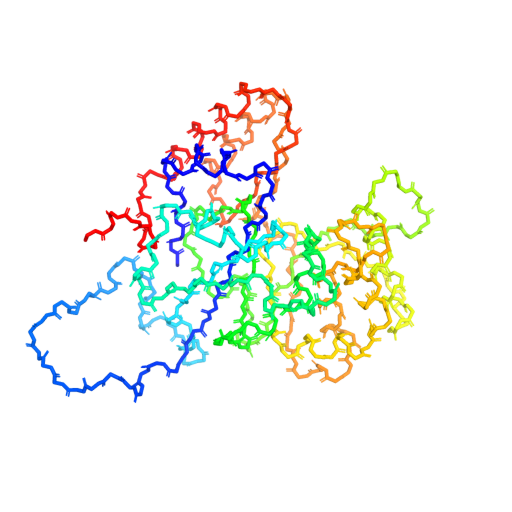 -11.819 19.917 13.498 1.00 92.44 288 GLU A O 1
ATOM 2409 N N . GLU A 1 289 ? -9.693 20.126 12.832 1.00 90.56 289 GLU A N 1
ATOM 2410 C CA . GLU A 1 289 ? -10.026 20.083 11.404 1.00 90.56 289 GLU A CA 1
ATOM 2411 C C . GLU A 1 289 ? -10.654 18.744 11.002 1.00 90.56 289 GLU A C 1
ATOM 2413 O O . GLU A 1 289 ? -11.666 18.747 10.301 1.00 90.56 289 GLU A O 1
ATOM 2418 N N . ILE A 1 290 ? -10.105 17.615 11.466 1.00 89.62 290 ILE A N 1
ATOM 2419 C CA . ILE A 1 290 ? -10.651 16.279 11.180 1.00 89.62 290 ILE A CA 1
ATOM 2420 C C . ILE A 1 290 ? -12.048 16.129 11.790 1.00 89.62 290 ILE A C 1
ATOM 2422 O O . ILE A 1 290 ? -12.964 15.693 11.092 1.00 89.62 290 ILE A O 1
ATOM 2426 N N . ARG A 1 291 ? -12.251 16.556 13.046 1.00 89.62 291 ARG A N 1
ATOM 2427 C CA . ARG A 1 291 ? -13.572 16.532 13.706 1.00 89.62 291 ARG A CA 1
ATOM 2428 C C . ARG A 1 291 ? -14.615 17.333 12.926 1.00 89.62 291 ARG A C 1
ATOM 2430 O O . ARG A 1 291 ? -15.751 16.880 12.775 1.00 89.62 291 ARG A O 1
ATOM 2437 N N . LYS A 1 292 ? -14.234 18.517 12.434 1.00 90.38 292 LYS A N 1
ATOM 2438 C CA . LYS A 1 292 ? -15.127 19.418 11.690 1.00 90.38 292 LYS A CA 1
ATOM 2439 C C . LYS A 1 292 ? -15.431 18.902 10.289 1.00 90.38 292 LYS A C 1
ATOM 2441 O O . LYS A 1 292 ? -16.590 18.893 9.889 1.00 90.38 292 LYS A O 1
ATOM 2446 N N . LYS A 1 293 ? -14.401 18.485 9.549 1.00 88.38 293 LYS A N 1
ATOM 2447 C CA . LYS A 1 293 ? -14.536 18.083 8.143 1.00 88.38 293 LYS A CA 1
ATOM 2448 C C . LYS A 1 293 ? -15.066 16.665 7.972 1.00 88.38 293 LYS A C 1
ATOM 2450 O O . LYS A 1 293 ? -15.735 16.409 6.981 1.00 88.38 293 LYS A O 1
ATOM 2455 N N . LYS A 1 294 ? -14.791 15.766 8.926 1.00 85.81 294 LYS A N 1
ATOM 2456 C CA . LYS A 1 294 ? -15.164 14.341 8.880 1.00 85.81 294 LYS A CA 1
ATOM 2457 C C . LYS A 1 294 ? -14.811 13.710 7.523 1.00 85.81 294 LYS A C 1
ATOM 2459 O O . LYS A 1 294 ? -15.714 13.348 6.766 1.00 85.81 294 LYS A O 1
ATOM 2464 N N . PRO A 1 295 ? -13.515 13.626 7.181 1.00 87.88 295 PRO A N 1
ATOM 2465 C CA . PRO A 1 295 ? -13.089 13.088 5.892 1.00 87.88 295 PRO A CA 1
ATOM 2466 C C . PRO A 1 295 ? -13.549 11.638 5.680 1.00 87.88 295 PRO A C 1
ATOM 2468 O O . PRO A 1 295 ? -13.970 10.959 6.610 1.00 87.88 295 PRO A O 1
ATOM 2471 N N . LYS A 1 296 ? -13.493 11.112 4.450 1.00 82.12 296 LYS A N 1
ATOM 2472 C CA . LYS A 1 296 ? -13.742 9.669 4.232 1.00 82.12 296 LYS A CA 1
ATOM 2473 C C . LYS A 1 296 ? -12.720 8.839 4.997 1.00 82.12 296 LYS A C 1
ATOM 2475 O O . LYS A 1 296 ? -13.080 7.945 5.764 1.00 82.12 296 LYS A O 1
ATOM 2480 N N . PHE A 1 297 ? -11.454 9.207 4.843 1.00 84.31 297 PHE A N 1
ATOM 2481 C CA . PHE A 1 297 ? -10.356 8.645 5.605 1.00 84.31 297 PHE A CA 1
ATOM 2482 C C . PHE A 1 297 ? -9.278 9.678 5.882 1.00 84.31 297 PHE A C 1
ATOM 2484 O O . PHE A 1 297 ? -9.175 10.704 5.202 1.00 84.31 297 PHE A O 1
ATOM 2491 N N . PHE A 1 298 ? -8.476 9.389 6.895 1.00 85.44 298 PHE A N 1
ATOM 2492 C CA . PHE A 1 298 ? -7.287 10.151 7.217 1.00 85.44 298 PHE A CA 1
ATOM 2493 C C . PHE A 1 298 ? -6.165 9.233 7.682 1.00 85.44 298 PHE A C 1
ATOM 2495 O O . PHE A 1 298 ? -6.439 8.109 8.093 1.00 85.44 298 PHE A O 1
ATOM 2502 N N . ASN A 1 299 ? -4.924 9.709 7.643 1.00 84.00 299 ASN A N 1
ATOM 2503 C CA . ASN A 1 299 ? -3.809 9.007 8.265 1.00 84.00 299 ASN A CA 1
ATOM 2504 C C . ASN A 1 299 ? -3.097 9.862 9.320 1.00 84.00 299 ASN A C 1
ATOM 2506 O O . ASN A 1 299 ? -3.070 11.093 9.209 1.00 84.00 299 ASN A O 1
ATOM 2510 N N . LEU A 1 300 ? -2.555 9.192 10.339 1.00 82.69 300 LEU A N 1
ATOM 2511 C CA . LEU A 1 300 ? -1.819 9.780 11.459 1.00 82.69 300 LEU A CA 1
ATOM 2512 C C . LEU A 1 300 ? -0.433 9.132 11.565 1.00 82.69 300 LEU A C 1
ATOM 2514 O O . LEU A 1 300 ? -0.257 8.188 12.328 1.00 82.69 300 LEU A O 1
ATOM 2518 N N . ASN A 1 301 ? 0.543 9.636 10.809 1.00 74.88 301 ASN A N 1
ATOM 2519 C CA . ASN A 1 301 ? 1.912 9.117 10.891 1.00 74.88 301 ASN A CA 1
ATOM 2520 C C . ASN A 1 301 ? 2.586 9.556 12.203 1.00 74.88 301 ASN A C 1
ATOM 2522 O O . ASN A 1 301 ? 2.491 10.734 12.562 1.00 74.88 301 ASN A O 1
ATOM 2526 N N . ASP A 1 302 ? 3.266 8.652 12.901 1.00 72.50 302 ASP A N 1
ATOM 2527 C CA . ASP A 1 302 ? 3.862 8.869 14.223 1.00 72.50 302 ASP A CA 1
ATOM 2528 C C . ASP A 1 302 ? 5.291 9.434 14.149 1.00 72.50 302 ASP A C 1
ATOM 2530 O O . ASP A 1 302 ? 6.267 8.825 14.569 1.00 72.50 302 ASP A O 1
ATOM 2534 N N . ASP A 1 303 ? 5.422 10.670 13.670 1.00 77.69 303 ASP A N 1
ATOM 2535 C CA . ASP A 1 303 ? 6.709 11.379 13.599 1.00 77.69 303 ASP A CA 1
ATOM 2536 C C . ASP A 1 303 ? 7.005 12.193 14.881 1.00 77.69 303 ASP A C 1
ATOM 2538 O O . ASP A 1 303 ? 7.603 13.275 14.832 1.00 77.69 303 ASP A O 1
ATOM 2542 N N . PHE A 1 304 ? 6.545 11.716 16.040 1.00 77.06 304 PHE A N 1
ATOM 2543 C CA . PHE A 1 304 ? 6.699 12.385 17.333 1.00 77.06 304 PHE A CA 1
ATOM 2544 C C . PHE A 1 304 ? 7.581 11.567 18.279 1.00 77.06 304 PHE A C 1
ATOM 2546 O O . PHE A 1 304 ? 7.601 10.339 18.249 1.00 77.06 304 PHE A O 1
ATOM 2553 N N . THR A 1 305 ? 8.303 12.253 19.161 1.00 79.56 305 THR A N 1
ATOM 2554 C CA . THR A 1 305 ? 9.185 11.624 20.160 1.00 79.56 305 THR A CA 1
ATOM 2555 C C . THR A 1 305 ? 8.643 11.759 21.582 1.00 79.56 305 THR A C 1
ATOM 2557 O O . THR A 1 305 ? 9.044 11.030 22.492 1.00 79.56 305 THR A O 1
ATOM 2560 N N . ASN A 1 306 ? 7.702 12.680 21.790 1.00 81.19 306 ASN A N 1
ATOM 2561 C CA . ASN A 1 306 ? 7.152 13.002 23.094 1.00 81.19 306 ASN A CA 1
ATOM 2562 C C . ASN A 1 306 ? 5.930 12.130 23.438 1.00 81.19 306 ASN A C 1
ATOM 2564 O O . ASN A 1 306 ? 4.901 12.155 22.762 1.00 81.19 306 ASN A O 1
ATOM 2568 N N . SER A 1 307 ? 5.995 11.418 24.565 1.00 82.00 307 SER A N 1
ATOM 2569 C CA . SER A 1 307 ? 4.914 10.548 25.052 1.00 82.00 307 SER A CA 1
ATOM 2570 C C . SER A 1 307 ? 3.596 11.280 25.339 1.00 82.00 307 SER A C 1
ATOM 2572 O O . SER A 1 307 ? 2.529 10.671 25.253 1.00 82.00 307 SER A O 1
ATOM 2574 N N . SER A 1 308 ? 3.626 12.585 25.626 1.00 82.62 308 SER A N 1
ATOM 2575 C CA . SER A 1 308 ? 2.402 13.387 25.782 1.00 82.62 308 SER A CA 1
ATOM 2576 C C . SER A 1 308 ? 1.602 13.505 24.480 1.00 82.62 308 SER A C 1
ATOM 2578 O O . SER A 1 308 ? 0.371 13.489 24.518 1.00 82.62 308 SER A O 1
ATOM 2580 N N . ILE A 1 309 ? 2.274 13.515 23.323 1.00 84.25 309 ILE A N 1
ATOM 2581 C CA . ILE A 1 309 ? 1.615 13.519 22.011 1.00 84.25 309 ILE A CA 1
ATOM 2582 C C . ILE A 1 309 ? 0.878 12.196 21.783 1.00 84.25 309 ILE A C 1
ATOM 2584 O O . ILE A 1 309 ? -0.266 12.209 21.322 1.00 84.25 309 ILE A O 1
ATOM 2588 N N . ALA A 1 310 ? 1.460 11.064 22.204 1.00 79.06 310 ALA A N 1
ATOM 2589 C CA . ALA A 1 310 ? 0.777 9.768 22.163 1.00 79.06 310 ALA A CA 1
ATOM 2590 C C . ALA A 1 310 ? -0.514 9.770 22.994 1.00 79.06 310 ALA A C 1
ATOM 2592 O O . ALA A 1 310 ? -1.522 9.199 22.574 1.00 79.06 310 ALA A O 1
ATOM 2593 N N . ILE A 1 311 ? -0.511 10.422 24.164 1.00 84.06 311 ILE A N 1
ATOM 2594 C CA . ILE A 1 311 ? -1.697 10.530 25.028 1.00 84.06 311 ILE A CA 1
ATOM 2595 C C . ILE A 1 311 ? -2.805 11.324 24.326 1.00 84.06 311 ILE A C 1
ATOM 2597 O O . ILE A 1 311 ? -3.960 10.891 24.323 1.00 84.06 311 ILE A O 1
ATOM 2601 N N . GLU A 1 312 ? -2.465 12.444 23.690 1.00 88.19 312 GLU A N 1
ATOM 2602 C CA . GLU A 1 312 ? -3.437 13.267 22.961 1.00 88.19 312 GLU A CA 1
ATOM 2603 C C . GLU A 1 312 ? -3.959 12.574 21.700 1.00 88.19 312 GLU A C 1
ATOM 2605 O O . GLU A 1 312 ? -5.165 12.583 21.448 1.00 88.19 312 GLU A O 1
ATOM 2610 N N . MET A 1 313 ? -3.093 11.894 20.944 1.00 84.31 313 MET A N 1
ATOM 2611 C CA . MET A 1 313 ? -3.506 11.051 19.817 1.00 84.31 313 MET A CA 1
ATOM 2612 C C . MET A 1 313 ? -4.469 9.950 20.271 1.00 84.31 313 MET A C 1
ATOM 2614 O O . MET A 1 313 ? -5.536 9.755 19.681 1.00 84.31 313 MET A O 1
ATOM 2618 N N . LYS A 1 314 ? -4.133 9.279 21.378 1.00 82.75 314 LYS A N 1
ATOM 2619 C CA . LYS A 1 314 ? -4.983 8.273 22.014 1.00 82.75 314 LYS A CA 1
ATOM 2620 C C . LYS A 1 314 ? -6.347 8.827 22.378 1.00 82.75 314 LYS A C 1
ATOM 2622 O O . LYS A 1 314 ? -7.350 8.180 22.076 1.00 82.75 314 LYS A O 1
ATOM 2627 N N . LYS A 1 315 ? -6.399 9.998 23.008 1.00 87.06 315 LYS A N 1
ATOM 2628 C CA . LYS A 1 315 ? -7.648 10.676 23.369 1.00 87.06 315 LYS A CA 1
ATOM 2629 C C . LYS A 1 315 ? -8.470 11.045 22.132 1.00 87.06 315 LYS A C 1
ATOM 2631 O O . LYS A 1 315 ? -9.653 10.722 22.080 1.00 87.06 315 LYS A O 1
ATOM 2636 N N . PHE A 1 316 ? -7.845 11.647 21.123 1.00 88.56 316 PHE A N 1
ATOM 2637 C CA . PHE A 1 316 ? -8.505 12.042 19.880 1.00 88.56 316 PHE A CA 1
ATOM 2638 C C . PHE A 1 316 ? -9.175 10.857 19.177 1.00 88.56 316 PHE A C 1
ATOM 2640 O O . PHE A 1 316 ? -10.383 10.868 18.934 1.00 88.56 316 PHE A O 1
ATOM 2647 N N . LEU A 1 317 ? -8.412 9.804 18.894 1.00 84.50 317 LEU A N 1
ATOM 2648 C CA . LEU A 1 317 ? -8.949 8.637 18.205 1.00 84.50 317 LEU A CA 1
ATOM 2649 C C . LEU A 1 317 ? -9.962 7.875 19.090 1.00 84.50 317 LEU A C 1
ATOM 2651 O O . LEU A 1 317 ? -10.940 7.329 18.587 1.00 84.50 317 LEU A O 1
ATOM 2655 N N . SER A 1 318 ? -9.787 7.907 20.417 1.00 81.00 318 SER A N 1
ATOM 2656 C CA . SER A 1 318 ? -10.756 7.376 21.385 1.00 81.00 318 SER A CA 1
ATOM 2657 C C . SER A 1 318 ? -12.127 8.039 21.308 1.00 81.00 318 SER A C 1
ATOM 2659 O O . SER A 1 318 ? -13.149 7.398 21.545 1.00 81.00 318 SER A O 1
ATOM 2661 N N . GLU A 1 319 ? -12.162 9.334 21.032 1.00 86.50 319 GLU A N 1
ATOM 2662 C CA . GLU A 1 319 ? -13.406 10.080 20.853 1.00 86.50 319 GLU A CA 1
ATOM 2663 C C . GLU A 1 319 ? -14.028 9.798 19.482 1.00 86.50 319 GLU A C 1
ATOM 2665 O O . GLU A 1 319 ? -15.240 9.618 19.388 1.00 86.50 319 GLU A O 1
ATOM 2670 N N . MET A 1 320 ? -13.197 9.727 18.437 1.00 82.56 320 MET A N 1
ATOM 2671 C CA . MET A 1 320 ? -13.625 9.487 17.055 1.00 82.56 320 MET A CA 1
ATOM 2672 C C . MET A 1 320 ? -14.238 8.101 16.839 1.00 82.56 320 MET A C 1
ATOM 2674 O O . MET A 1 320 ? -15.170 7.957 16.048 1.00 82.56 320 MET A O 1
ATOM 2678 N N . PHE A 1 321 ? -13.715 7.089 17.526 1.00 79.62 321 PHE A N 1
ATOM 2679 C CA . PHE A 1 321 ? -14.063 5.695 17.292 1.00 79.62 321 PHE A CA 1
ATOM 2680 C C . PHE A 1 321 ? -14.519 5.021 18.581 1.00 79.62 321 PHE A C 1
ATOM 2682 O O . PHE A 1 321 ? -13.862 4.149 19.117 1.00 79.62 321 PHE A O 1
ATOM 2689 N N . ASN A 1 322 ? -15.642 5.424 19.150 1.00 76.88 322 ASN A N 1
ATOM 2690 C CA . ASN A 1 322 ? -16.104 4.890 20.436 1.00 76.88 322 ASN A CA 1
ATOM 2691 C C . ASN A 1 322 ? -16.902 3.570 20.348 1.00 76.88 322 ASN A C 1
ATOM 2693 O O . ASN A 1 322 ? -17.230 3.009 21.391 1.00 76.88 322 ASN A O 1
ATOM 2697 N N . GLU A 1 323 ? -17.169 3.062 19.143 1.00 73.00 323 GLU A N 1
ATOM 2698 C CA . GLU A 1 323 ? -17.907 1.817 18.879 1.00 73.00 323 GLU A CA 1
ATOM 2699 C C . GLU A 1 323 ? -16.955 0.673 18.499 1.00 73.00 323 GLU A C 1
ATOM 2701 O O . GLU A 1 323 ? -15.987 0.892 17.772 1.00 73.00 323 GLU A O 1
ATOM 2706 N N . ILE A 1 324 ? -17.253 -0.545 18.962 1.00 68.56 324 ILE A N 1
ATOM 2707 C CA . ILE A 1 324 ? -16.540 -1.781 18.596 1.00 68.56 324 ILE A CA 1
ATOM 2708 C C . ILE A 1 324 ? -16.929 -2.180 17.165 1.00 68.56 324 ILE A C 1
ATOM 2710 O O . ILE A 1 324 ? -18.113 -2.214 16.824 1.00 68.56 324 ILE A O 1
ATOM 2714 N N . CYS A 1 325 ? -15.945 -2.479 16.314 1.00 70.06 325 CYS A N 1
ATOM 2715 C CA . CYS A 1 325 ? -16.199 -3.011 14.973 1.00 70.06 325 CYS A CA 1
ATOM 2716 C C . CYS A 1 325 ? -16.555 -4.507 15.025 1.00 70.06 325 CYS A C 1
ATOM 2718 O O . CYS A 1 325 ? -16.061 -5.238 15.871 1.00 70.06 325 CYS A O 1
ATOM 2720 N N . PHE A 1 326 ? -17.346 -4.997 14.071 1.00 69.06 326 PHE A N 1
ATOM 2721 C CA . PHE A 1 326 ? -17.765 -6.405 13.988 1.00 69.06 326 PHE A CA 1
ATOM 2722 C C . PHE A 1 326 ? -16.622 -7.415 13.757 1.00 69.06 326 PHE A C 1
ATOM 2724 O O . PHE A 1 326 ? -16.819 -8.618 13.903 1.00 69.06 326 PHE A O 1
ATOM 2731 N N . PHE A 1 327 ? -15.426 -6.938 13.399 1.00 71.00 327 PHE A N 1
ATOM 2732 C CA . PHE A 1 327 ? -14.205 -7.745 13.333 1.00 71.00 327 PHE A CA 1
ATOM 2733 C C . PHE A 1 327 ? -13.455 -7.827 14.673 1.00 71.00 327 PHE A C 1
ATOM 2735 O O . PHE A 1 327 ? -12.431 -8.503 14.753 1.00 71.00 327 PHE A O 1
ATOM 2742 N N . GLU A 1 328 ? -13.919 -7.131 15.711 1.00 70.62 328 GLU A N 1
ATOM 2743 C CA . GLU A 1 328 ? -13.313 -7.127 17.041 1.00 70.62 328 GLU A CA 1
ATOM 2744 C C . GLU A 1 328 ? -13.986 -8.156 17.970 1.00 70.62 328 GLU A C 1
ATOM 2746 O O . GLU A 1 328 ? -15.172 -8.470 17.847 1.00 70.62 328 GLU A O 1
ATOM 2751 N N . ASN A 1 329 ? -13.227 -8.679 18.934 1.00 75.06 329 ASN A N 1
ATOM 2752 C CA . ASN A 1 329 ? -13.754 -9.505 20.019 1.00 75.06 329 ASN A CA 1
ATOM 2753 C C . ASN A 1 329 ? -14.705 -8.676 20.906 1.00 75.06 329 ASN A C 1
ATOM 2755 O O . ASN A 1 329 ? -14.352 -7.576 21.337 1.00 75.06 329 ASN A O 1
ATOM 2759 N N . GLY A 1 330 ? -15.889 -9.220 21.214 1.00 66.00 330 GLY A N 1
ATOM 2760 C CA . GLY A 1 330 ? -16.930 -8.539 22.001 1.00 66.00 330 GLY A CA 1
ATOM 2761 C C . GLY A 1 330 ? -18.046 -7.882 21.179 1.00 66.00 330 GLY A C 1
ATOM 2762 O O . GLY A 1 330 ? -18.797 -7.077 21.725 1.00 66.00 330 GLY A O 1
ATOM 2763 N N . PHE A 1 331 ? -18.144 -8.200 19.885 1.00 48.94 331 PHE A N 1
ATOM 2764 C CA . PHE A 1 331 ? -19.342 -7.961 19.082 1.00 48.94 331 PHE A CA 1
ATOM 2765 C C . PHE A 1 331 ? -20.306 -9.145 19.288 1.00 48.94 331 PHE A C 1
ATOM 2767 O O . PHE A 1 331 ? -20.041 -10.230 18.770 1.00 48.94 331 PHE A O 1
ATOM 2774 N N . GLU A 1 332 ? -21.351 -8.955 20.100 1.00 41.44 332 GLU A N 1
ATOM 2775 C CA . GLU A 1 332 ? -22.462 -9.911 20.287 1.00 41.44 332 GLU A CA 1
ATOM 2776 C C . GLU A 1 332 ? -23.661 -9.554 19.405 1.00 41.44 332 GLU A C 1
ATOM 2778 O O . GLU A 1 332 ? -24.035 -8.355 19.374 1.00 41.44 332 GLU A O 1
#

Foldseek 3Di:
DDPFCALVCLVVCVVQVPQKKKKKKKAQADPPPPPDDDDDPDDDPPPVPVPPPPPVPDDPLCSSVDDIAIEIEIQHQQPVVCLVVNDRQFFPCVPPRYHYDYQCQQADVLLGRANAPLLRVLRPLSDPPHDQKIWIATPQKGFLDDDGPVLAAPSLGAGEFAWDPDFLDLPDDDPDLVSLLVNLQVVLLCVQQVDPDTQTDGPNHTQIAGSVLSVVLCVSCVPLSVVQSNHRYRGSSRHHVSSSSVSSCVRPPVNPVHDYHYQDVVNCVLEEEDEQEQPPVVNVVVLVVCVVSSGRMYGYHDHYDDVVSSVVSSVSSNVSRNDRDPRTPPPD

pLDDT: mean 74.12, std 22.39, range [24.33, 98.56]

InterPro domains:
  IPR021520 Stealth protein CR2, conserved region 2 [PF11380] (85-158)
  IPR031357 Stealth protein CR3, conserved region 3 [PF17102] (204-247)
  IPR047141 Stealth family [PTHR24045] (87-166)

Sequence (332 aa):
MKILISKRHVTRFYIATVAAILILILFWHSQLQKKVPKEDTSGAILKDQHLAIKEATLEKNWKFALDCSLIYTWANGSIKEHQESYIPFWLNTSHPRVQVVNQSILVDEEDNPTFNTNAIEQNFYKIPGLTKHFIAINDDIFFSRNLEPVDFFTKDGGVNFFFGNVPINQNIVYNHHVLESRKSTAKALIKKFNIRNQIFNTRHAPFVYHKEVFPLMKRLFAEELKNTSSHKFRHKDDLITPLLHHYTTMYAKELDHLHWKYLKDTEMEDFFMMSVTDDLSKVLKKYEEIRKKKPKFFNLNDDFTNSSIAIEMKKFLSEMFNEICFFENGFE

Organism: NCBI:txid447962

Secondary structure (DSSP, 8-state):
------TTHHHHHHHHTTS-EEEEEEEEE---TTSSPP----S-----TTS---GGGS-GGGGGGSEEEEEEEEESTT-GGGGGGGS-TTB-TTSTTEEE--GGGTS-GGG-S---HHHHHTTGGGSTT--SEEEEE-TTEEE-S---GGGTB-TTS-EEE-EEEEEP-TT---SSHHHHHHHHHHHHHHHHHT--SPPEEEPSS-EEEETTHHHHHHHHTHHHHHHHHH-SS--TT---HHHHHHHHHHH-GGGTTS-EEEPPGGGGTTEEEEEEES-HHHHHHHHHHHHHH--SEEEEEEE---HHHHHHHHHHHHHHT-SPPTTBTT--

Radius of gyration: 20.23 Å; chains: 1; bounding box: 54×50×49 Å